Protein AF-A0A1I2YT45-F1 (afdb_monomer)

pLDDT: mean 82.97, std 10.36, range [43.16, 95.75]

Sequence (228 aa):
MLSRQLMNNFSNKCDIYFEHSLISKELLLKTYTDFIASSFSGFNRTVGVVLHTGSICFDIVSILAAALGSLLLDGSAADDIVSSLNEGAMVQYKNNRYLWGGLGRFGKDGEFIPAESVEKASHFLLIQRRSDKNLGENISKTMLPLASKNMIIPYYGNSIITDGRGLRRGKTNRTDFIAYLFDVPKSEISSIAGVSSVVVAERVTVDRIVKGLTISYGKGKSVNLLVL

Nearest PDB structures (foldseek):
  2ivw-assembly1_A  TM=2.367E-01  e=7.509E-01  Neisseria meningitidis Z2491

Structure (mmCIF, N/CA/C/O backbone):
data_AF-A0A1I2YT45-F1
#
_entry.id   AF-A0A1I2YT45-F1
#
loop_
_atom_site.group_PDB
_atom_site.id
_atom_site.type_symbol
_atom_site.label_atom_id
_atom_site.label_alt_id
_atom_site.label_comp_id
_atom_site.label_asym_id
_atom_site.label_entity_id
_atom_site.label_seq_id
_atom_site.pdbx_PDB_ins_code
_atom_site.Cartn_x
_atom_site.Cartn_y
_atom_site.Cartn_z
_atom_site.occupancy
_atom_site.B_iso_or_equiv
_atom_site.auth_seq_id
_atom_site.auth_comp_id
_atom_site.auth_asym_id
_atom_site.auth_atom_id
_atom_site.pdbx_PDB_model_num
ATOM 1 N N . MET A 1 1 ? 9.729 -3.363 20.612 1.00 43.16 1 MET A N 1
ATOM 2 C CA . MET A 1 1 ? 10.099 -1.951 20.875 1.00 43.16 1 MET A CA 1
ATOM 3 C C . MET A 1 1 ? 9.676 -1.064 19.705 1.00 43.16 1 MET A C 1
ATOM 5 O O . MET A 1 1 ? 8.890 -0.156 19.940 1.00 43.16 1 MET A O 1
ATOM 9 N N . LEU A 1 2 ? 10.062 -1.403 18.464 1.00 51.94 2 LEU A N 1
ATOM 10 C CA . LEU A 1 2 ? 9.614 -0.722 17.236 1.00 51.94 2 LEU A CA 1
ATOM 11 C C . LEU A 1 2 ? 8.079 -0.740 17.048 1.00 51.94 2 LEU A C 1
ATOM 13 O O . LEU A 1 2 ? 7.467 0.301 16.840 1.00 51.94 2 LEU A O 1
ATOM 17 N N . SER A 1 3 ? 7.439 -1.903 17.226 1.00 54.81 3 SER A N 1
ATOM 18 C CA . SER A 1 3 ? 5.981 -2.072 17.082 1.00 54.81 3 SER A CA 1
ATOM 19 C C . SER A 1 3 ? 5.166 -1.188 18.036 1.00 54.81 3 SER A C 1
ATOM 21 O O . SER A 1 3 ? 4.201 -0.548 17.624 1.00 54.81 3 SER A O 1
ATOM 23 N N . ARG A 1 4 ? 5.601 -1.068 19.297 1.00 57.03 4 ARG A N 1
ATOM 24 C CA . ARG A 1 4 ? 4.960 -0.201 20.302 1.00 57.03 4 ARG A CA 1
ATOM 25 C C . ARG A 1 4 ? 5.114 1.287 19.980 1.00 57.03 4 ARG A C 1
ATOM 27 O O . ARG A 1 4 ? 4.145 2.027 20.087 1.00 57.03 4 ARG A O 1
ATOM 34 N N . GLN A 1 5 ? 6.303 1.732 19.564 1.00 62.06 5 GLN A N 1
ATOM 35 C CA . GLN A 1 5 ? 6.514 3.125 19.146 1.00 62.06 5 GLN A CA 1
ATOM 36 C C . GLN A 1 5 ? 5.666 3.489 17.926 1.00 62.06 5 GLN A C 1
ATOM 38 O O . GLN A 1 5 ? 5.121 4.586 17.869 1.00 62.06 5 GLN A O 1
ATOM 43 N N . LEU A 1 6 ? 5.501 2.568 16.978 1.00 62.38 6 LEU A N 1
ATOM 44 C CA . LEU A 1 6 ? 4.767 2.842 15.748 1.00 62.38 6 LEU A CA 1
ATOM 45 C C . LEU A 1 6 ? 3.247 2.862 15.943 1.00 62.38 6 LEU A C 1
ATOM 47 O O . LEU A 1 6 ? 2.576 3.721 15.373 1.00 62.38 6 LEU A O 1
ATOM 51 N N . MET A 1 7 ? 2.697 2.011 16.811 1.00 64.94 7 MET A N 1
ATOM 52 C CA . MET A 1 7 ? 1.281 2.109 17.194 1.00 64.94 7 MET A CA 1
ATOM 53 C C . MET A 1 7 ? 0.990 3.334 18.066 1.00 64.94 7 MET A C 1
ATOM 55 O O . MET A 1 7 ? -0.053 3.968 17.907 1.00 64.94 7 MET A O 1
ATOM 59 N N . ASN A 1 8 ? 1.940 3.743 18.910 1.00 66.19 8 ASN A N 1
ATOM 60 C CA . ASN A 1 8 ? 1.845 5.015 19.625 1.00 66.19 8 ASN A CA 1
ATOM 61 C C . ASN A 1 8 ? 1.897 6.205 18.653 1.00 66.19 8 ASN A C 1
ATOM 63 O O . ASN A 1 8 ? 1.137 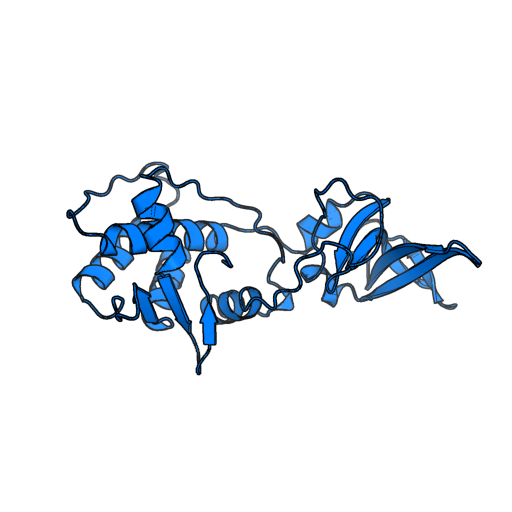7.160 18.806 1.00 66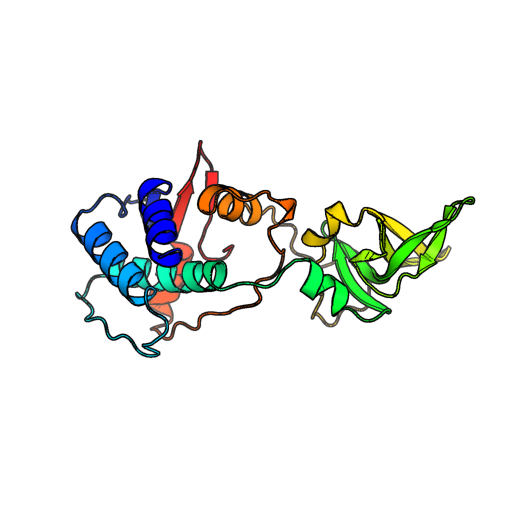.19 8 ASN A O 1
ATOM 67 N N . ASN A 1 9 ? 2.746 6.141 17.621 1.00 69.19 9 ASN A N 1
ATOM 68 C CA . ASN A 1 9 ? 2.780 7.141 16.555 1.00 69.19 9 ASN A CA 1
ATOM 69 C C . ASN A 1 9 ? 1.450 7.191 15.802 1.00 69.19 9 ASN A C 1
ATOM 71 O O . ASN A 1 9 ? 0.966 8.284 15.539 1.00 69.19 9 ASN A O 1
ATOM 75 N N . PHE A 1 10 ? 0.828 6.046 15.509 1.00 76.12 10 PHE A N 1
ATOM 76 C CA . PHE A 1 10 ? -0.507 5.999 14.911 1.00 76.12 10 PHE A CA 1
ATOM 77 C C . PHE A 1 10 ? -1.544 6.718 15.781 1.00 76.12 10 PHE A C 1
ATOM 79 O O . PHE A 1 10 ? -2.202 7.639 15.305 1.00 76.12 10 PHE A O 1
ATOM 86 N N . SER A 1 11 ? -1.617 6.360 17.064 1.00 72.94 11 SER A N 1
ATOM 87 C CA . SER A 1 11 ? -2.554 6.949 18.030 1.00 72.94 11 SER A CA 1
ATOM 88 C C . SER A 1 11 ? -2.366 8.466 18.201 1.00 72.94 11 SER A C 1
ATOM 90 O O . SER A 1 11 ? -3.334 9.212 18.346 1.00 72.94 11 SER A O 1
ATOM 92 N N . ASN A 1 12 ? -1.122 8.952 18.131 1.00 77.81 12 ASN A N 1
ATOM 93 C CA . ASN A 1 12 ? -0.812 10.372 18.310 1.00 77.81 12 ASN A CA 1
ATOM 94 C C . ASN A 1 12 ? -0.918 11.203 17.020 1.00 77.81 12 ASN A C 1
ATOM 96 O O . ASN A 1 12 ? -1.258 12.382 17.087 1.00 77.81 12 ASN A O 1
ATOM 100 N N . LYS A 1 13 ? -0.588 10.623 15.859 1.00 87.06 13 LYS A N 1
ATOM 101 C CA . LYS A 1 13 ? -0.536 11.333 14.569 1.00 87.06 13 LYS A CA 1
ATOM 102 C C . LYS A 1 13 ? -1.851 11.273 13.787 1.00 87.06 13 LYS A C 1
ATOM 104 O O . LYS A 1 13 ? -2.011 12.036 12.834 1.00 87.06 13 LYS A O 1
ATOM 109 N N . CYS A 1 14 ? -2.750 10.352 14.133 1.00 89.31 14 CYS A N 1
ATOM 110 C CA . CYS A 1 14 ? -3.958 10.089 13.361 1.00 89.31 14 CYS A CA 1
ATOM 111 C C . CYS A 1 14 ? -5.222 10.248 14.204 1.00 89.31 14 CYS A C 1
ATOM 113 O O . CYS A 1 14 ? -5.271 9.877 15.378 1.00 89.31 14 CYS A O 1
ATOM 115 N N . ASP A 1 15 ? -6.275 10.730 13.555 1.00 91.69 15 ASP A N 1
ATOM 116 C CA . ASP A 1 15 ? -7.621 10.754 14.110 1.00 91.69 15 ASP A CA 1
ATOM 117 C C . ASP A 1 15 ? -8.470 9.687 13.420 1.00 91.69 15 ASP A C 1
ATOM 119 O O . ASP A 1 15 ? -8.541 9.629 12.190 1.00 91.69 15 ASP A O 1
ATOM 123 N N . ILE A 1 16 ? -9.093 8.817 14.214 1.00 91.38 16 ILE A N 1
ATOM 124 C CA . ILE A 1 16 ? -9.913 7.713 13.714 1.00 91.38 16 ILE A CA 1
ATOM 125 C C . ILE A 1 16 ? -11.368 8.134 13.815 1.00 91.38 16 ILE A C 1
ATOM 127 O O . ILE A 1 16 ? -11.863 8.412 14.909 1.00 91.38 16 ILE A O 1
ATOM 131 N N . TYR A 1 17 ? -12.043 8.140 12.675 1.00 93.69 17 TYR A N 1
ATOM 132 C CA . TYR A 1 17 ? -13.462 8.412 12.561 1.00 93.69 17 TYR A CA 1
ATOM 133 C C . TYR A 1 17 ? -14.200 7.143 12.167 1.00 93.69 17 TYR A C 1
ATOM 135 O O . TYR A 1 17 ? -13.794 6.449 11.234 1.00 93.69 17 TYR A O 1
ATOM 143 N N . PHE A 1 18 ? -15.313 6.876 12.836 1.00 94.69 18 PHE A N 1
ATOM 144 C CA . PHE A 1 18 ? -16.254 5.840 12.446 1.00 94.69 18 PHE A CA 1
ATOM 145 C C . PHE A 1 18 ? -17.630 6.466 12.252 1.00 94.69 18 PHE A C 1
ATOM 147 O O . PHE A 1 18 ? -18.125 7.139 13.152 1.00 94.69 18 PHE A O 1
ATOM 154 N N . GLU A 1 19 ? -18.210 6.306 11.059 1.00 94.38 19 GLU A N 1
ATOM 155 C CA . GLU A 1 19 ? -19.507 6.906 10.700 1.00 94.38 19 GLU A CA 1
ATOM 156 C C . GLU A 1 19 ? -19.538 8.413 11.023 1.00 94.38 19 GLU A C 1
ATOM 158 O O . GLU A 1 19 ? -20.460 8.934 11.642 1.00 94.38 19 GLU A O 1
ATOM 163 N N . HIS A 1 20 ? -18.465 9.109 10.626 1.00 92.19 20 HIS A N 1
ATOM 164 C CA . HIS A 1 20 ? -18.228 10.543 10.850 1.00 92.19 20 HIS A CA 1
ATOM 165 C C . HIS A 1 20 ? -18.002 10.977 12.309 1.00 92.19 20 HIS A C 1
ATOM 167 O O . HIS A 1 20 ? -17.751 12.156 12.554 1.00 92.19 20 HIS A O 1
ATOM 173 N N . SER A 1 21 ? -18.001 10.049 13.265 1.00 93.38 21 SER A N 1
ATOM 174 C CA . SER A 1 21 ? -17.746 10.337 14.680 1.00 93.38 21 SER A CA 1
ATOM 175 C C . SER A 1 21 ? -16.289 10.064 15.046 1.00 93.38 21 SER A C 1
ATOM 177 O O . SER A 1 21 ? -15.765 8.995 14.738 1.00 93.38 21 SER A O 1
ATOM 179 N N . LEU A 1 22 ? -15.626 11.022 15.701 1.00 92.44 22 LEU A N 1
ATOM 180 C CA . LEU A 1 22 ? -14.252 10.863 16.190 1.00 92.44 22 LEU A CA 1
ATOM 181 C C . LEU A 1 22 ? -14.233 9.885 17.370 1.00 92.44 22 LEU A C 1
ATOM 183 O O . LEU A 1 22 ? -14.845 10.164 18.395 1.00 92.44 22 LEU A O 1
ATOM 187 N N . ILE A 1 23 ? -13.502 8.775 17.239 1.00 91.25 23 ILE A N 1
ATOM 188 C CA . ILE A 1 23 ? -13.401 7.750 18.291 1.00 91.25 23 ILE A CA 1
ATOM 189 C C . ILE A 1 23 ? -12.007 7.679 18.931 1.00 91.25 23 ILE A C 1
ATOM 191 O O . ILE A 1 23 ? -11.880 7.293 20.086 1.00 91.25 23 ILE A O 1
ATOM 195 N N . SER A 1 24 ? -10.934 8.087 18.243 1.00 86.06 24 SER A N 1
ATOM 196 C CA . SER A 1 24 ? -9.555 7.869 18.731 1.00 86.06 24 SER A CA 1
ATOM 197 C C . SER A 1 24 ? -9.149 8.666 19.977 1.00 86.06 24 SER A C 1
ATOM 199 O O . SER A 1 24 ? -8.091 8.394 20.542 1.00 86.06 24 SER A O 1
ATOM 201 N N . LYS A 1 25 ? -9.939 9.656 20.413 1.00 85.75 25 LYS A N 1
ATOM 202 C CA . LYS A 1 25 ? -9.625 10.482 21.596 1.00 85.75 25 LYS A CA 1
ATOM 203 C C . LYS A 1 25 ? -10.150 9.906 22.909 1.00 85.75 25 LYS A C 1
ATOM 205 O O . LYS A 1 25 ? -9.776 10.401 23.969 1.00 85.75 25 LYS A O 1
ATOM 210 N N . GLU A 1 26 ? -10.957 8.851 22.851 1.00 86.06 26 GLU A N 1
ATOM 211 C CA . GLU A 1 26 ? -11.476 8.183 24.040 1.00 86.06 26 GLU A CA 1
ATOM 212 C C . GLU A 1 26 ? -10.357 7.460 24.800 1.00 86.06 26 GLU A C 1
ATOM 214 O O . GLU A 1 26 ? -9.632 6.633 24.234 1.00 86.06 26 GLU A O 1
ATOM 219 N N . LEU A 1 27 ? -10.237 7.729 26.107 1.00 85.50 27 LEU A N 1
ATOM 220 C CA . LEU A 1 27 ? -9.193 7.140 26.958 1.00 85.50 27 LEU A CA 1
ATOM 221 C C . LEU A 1 27 ? -9.219 5.609 26.899 1.00 85.50 27 LEU A C 1
ATOM 223 O O . LEU A 1 27 ? -8.171 4.978 26.792 1.00 85.50 27 LEU A O 1
ATOM 227 N N . LEU A 1 28 ? -10.415 5.021 26.903 1.00 87.25 28 LEU A N 1
ATOM 228 C CA . LEU A 1 28 ? -10.598 3.575 26.854 1.00 87.25 28 LEU A CA 1
ATOM 229 C C . LEU A 1 28 ? -10.026 2.957 25.569 1.00 87.25 28 LEU A C 1
ATOM 231 O O . LEU A 1 28 ? -9.347 1.932 25.627 1.00 87.25 28 LEU A O 1
ATOM 235 N N . LEU A 1 29 ? -10.250 3.595 24.416 1.00 85.38 29 LEU A N 1
ATOM 236 C CA . LEU A 1 29 ? -9.720 3.119 23.136 1.00 85.38 29 LEU A CA 1
ATOM 237 C C . LEU A 1 29 ? -8.214 3.335 23.032 1.00 85.38 29 LEU A C 1
ATOM 239 O O . LEU A 1 29 ? -7.519 2.494 22.462 1.00 85.38 29 LEU A O 1
ATOM 243 N N . LYS A 1 30 ? -7.689 4.403 23.637 1.00 82.88 30 LYS A N 1
ATOM 244 C CA . LYS A 1 30 ? -6.245 4.607 23.758 1.00 82.88 30 LYS A CA 1
ATOM 245 C C . LYS A 1 30 ? -5.596 3.499 24.590 1.00 82.88 30 LYS A C 1
ATOM 247 O O . LYS A 1 30 ? -4.664 2.859 24.116 1.00 82.88 30 LYS A O 1
ATOM 252 N N . THR A 1 31 ? -6.143 3.201 25.771 1.00 85.12 31 THR A N 1
ATOM 253 C CA . THR A 1 31 ? -5.668 2.105 26.631 1.00 85.12 31 THR A CA 1
ATOM 254 C C . THR A 1 31 ? -5.741 0.755 25.920 1.00 85.12 31 THR A C 1
ATOM 256 O O . THR A 1 31 ? -4.804 -0.038 25.999 1.00 85.12 31 THR A O 1
ATOM 259 N N . TYR A 1 32 ? -6.824 0.500 25.184 1.00 86.06 32 TYR A N 1
ATOM 260 C CA . TYR A 1 32 ? -6.966 -0.723 24.402 1.00 86.06 32 TYR A CA 1
ATOM 261 C C . TYR A 1 32 ? -5.938 -0.817 23.266 1.00 86.06 32 TYR A C 1
ATOM 263 O O . TYR A 1 32 ? -5.298 -1.851 23.093 1.00 86.06 32 TYR A O 1
ATOM 271 N N . THR A 1 33 ? -5.718 0.275 22.532 1.00 82.38 33 THR A N 1
ATOM 272 C CA . THR A 1 33 ? -4.702 0.344 21.470 1.00 82.38 33 THR A CA 1
ATOM 273 C C . THR A 1 33 ? -3.308 0.057 22.028 1.00 82.38 33 THR A C 1
ATOM 275 O O . THR A 1 33 ? -2.577 -0.753 21.459 1.00 82.38 33 THR A O 1
ATOM 278 N N . ASP A 1 34 ? -2.962 0.648 23.174 1.00 80.25 34 ASP A N 1
ATOM 279 C CA . ASP A 1 34 ? -1.683 0.419 23.853 1.00 80.25 34 ASP A CA 1
ATOM 280 C C . ASP A 1 34 ? -1.521 -1.050 24.285 1.00 80.25 34 ASP A C 1
ATOM 282 O O . ASP A 1 34 ? -0.434 -1.628 24.159 1.00 80.25 34 ASP A O 1
ATOM 286 N N . PHE A 1 35 ? -2.603 -1.679 24.754 1.00 82.62 35 PHE A N 1
ATOM 287 C CA . PHE A 1 35 ? -2.627 -3.099 25.103 1.00 82.62 35 PHE A CA 1
ATOM 288 C C . PHE A 1 35 ? -2.377 -3.993 23.878 1.00 82.62 35 PHE A C 1
ATOM 290 O O . PHE A 1 35 ? -1.483 -4.847 23.912 1.00 82.62 35 PHE A O 1
ATOM 297 N N . ILE A 1 36 ? -3.081 -3.763 22.765 1.00 82.00 36 ILE A N 1
ATOM 298 C CA . ILE A 1 36 ? -2.848 -4.507 21.518 1.00 82.00 36 ILE A CA 1
ATOM 299 C C . ILE A 1 36 ? -1.410 -4.275 21.022 1.00 82.00 36 ILE A C 1
ATOM 301 O O . ILE A 1 36 ? -0.726 -5.226 20.648 1.00 82.00 36 ILE A O 1
ATOM 305 N N . ALA A 1 37 ? -0.891 -3.044 21.106 1.00 77.94 37 ALA A N 1
ATOM 306 C CA . ALA A 1 37 ? 0.476 -2.711 20.684 1.00 77.94 37 ALA A CA 1
ATOM 307 C C . ALA A 1 37 ? 1.531 -3.475 21.490 1.00 77.94 37 ALA A C 1
ATOM 309 O O . ALA A 1 37 ? 2.561 -3.909 20.961 1.00 77.94 37 ALA A O 1
ATOM 310 N N . SER A 1 38 ? 1.273 -3.648 22.788 1.00 76.62 38 SER A N 1
ATOM 311 C CA . SER A 1 38 ? 2.132 -4.436 23.665 1.00 76.62 38 SER A CA 1
ATOM 312 C C . SER A 1 38 ? 2.134 -5.921 23.293 1.00 76.62 38 SER A C 1
ATOM 314 O O . SER A 1 38 ? 3.167 -6.569 23.432 1.00 76.62 38 SER A O 1
ATOM 316 N N . SER A 1 39 ? 1.038 -6.431 22.723 1.00 74.94 39 SER A N 1
ATOM 317 C CA . SER A 1 39 ? 0.939 -7.821 22.259 1.00 74.94 39 SER A CA 1
ATOM 318 C C . SER A 1 39 ? 1.793 -8.087 21.014 1.00 74.94 39 SER A C 1
ATOM 320 O O . SER A 1 39 ? 2.311 -9.186 20.853 1.00 74.94 39 SER A O 1
ATOM 322 N N . PHE A 1 40 ? 2.037 -7.065 20.183 1.00 69.31 40 PHE A N 1
ATOM 323 C CA . PHE A 1 40 ? 3.015 -7.116 19.084 1.00 69.31 40 PHE A CA 1
ATOM 324 C C . PHE A 1 40 ? 4.473 -6.940 19.546 1.00 69.31 40 PHE A C 1
ATOM 326 O O . PHE A 1 40 ? 5.396 -6.924 18.728 1.00 69.31 40 PHE A O 1
ATOM 333 N N . SER A 1 41 ? 4.721 -6.715 20.839 1.00 63.22 41 SER A N 1
ATOM 334 C CA . SER A 1 41 ? 6.062 -6.493 21.382 1.00 63.22 41 SER A CA 1
ATOM 335 C C . SER A 1 41 ? 6.555 -7.731 22.125 1.00 63.22 41 SER A C 1
ATOM 337 O O . SER A 1 41 ? 6.130 -8.006 23.239 1.00 63.22 41 SER A O 1
ATOM 339 N N . GLY A 1 42 ? 7.519 -8.431 21.527 1.00 58.56 42 GLY A N 1
ATOM 340 C CA . GLY A 1 42 ? 8.123 -9.635 22.099 1.00 58.56 42 GLY A CA 1
ATOM 341 C C . GLY A 1 42 ? 7.755 -10.858 21.272 1.00 58.56 42 GLY A C 1
ATOM 342 O O . GLY A 1 42 ? 6.761 -11.521 21.542 1.00 58.56 42 GLY A O 1
ATOM 343 N N . PHE A 1 43 ? 8.589 -11.165 20.279 1.00 53.53 43 PHE A N 1
ATOM 344 C CA . PHE A 1 43 ? 8.419 -12.248 19.299 1.00 53.53 43 PHE A CA 1
ATOM 345 C C . PHE A 1 43 ? 8.399 -13.678 19.888 1.00 53.53 43 PHE A C 1
ATOM 347 O O . PHE A 1 43 ? 8.442 -14.647 19.142 1.00 53.53 43 PHE A O 1
ATOM 354 N N . ASN A 1 44 ? 8.303 -13.836 21.212 1.00 54.31 44 ASN A N 1
ATOM 355 C CA . ASN A 1 44 ? 8.237 -15.144 21.868 1.00 54.31 44 ASN A CA 1
ATOM 356 C C . ASN A 1 44 ? 6.806 -15.686 22.004 1.00 54.31 44 ASN A C 1
ATOM 358 O O . ASN A 1 44 ? 6.637 -16.831 22.417 1.00 54.31 44 ASN A O 1
ATOM 362 N N . ARG A 1 45 ? 5.769 -14.891 21.704 1.00 58.72 45 ARG A N 1
ATOM 363 C CA . ARG A 1 45 ? 4.370 -15.343 21.758 1.00 58.72 45 ARG A CA 1
ATOM 364 C C . ARG A 1 45 ? 3.736 -15.281 20.375 1.00 58.72 45 ARG A C 1
ATOM 366 O O . ARG A 1 45 ? 3.629 -14.214 19.786 1.00 58.72 45 ARG A O 1
ATOM 373 N N . THR A 1 46 ? 3.297 -16.436 19.888 1.00 67.75 46 THR A N 1
ATOM 374 C CA . THR A 1 46 ? 2.612 -16.604 18.596 1.00 67.75 46 THR A CA 1
ATOM 375 C C . THR A 1 46 ? 1.094 -16.461 18.700 1.00 67.75 46 THR A C 1
ATOM 377 O O . THR A 1 46 ? 0.414 -16.401 17.680 1.00 67.75 46 THR A O 1
ATOM 380 N N . VAL A 1 47 ? 0.554 -16.401 19.923 1.00 74.19 47 VAL A N 1
ATOM 381 C CA . VAL A 1 47 ? -0.885 -16.337 20.197 1.00 74.19 47 VAL A CA 1
ATOM 382 C C . VAL A 1 47 ? -1.161 -15.281 21.264 1.00 74.19 47 VAL A C 1
ATOM 384 O O . VAL A 1 47 ? -0.501 -15.245 22.305 1.00 74.19 47 VAL A O 1
ATOM 387 N N . GLY A 1 48 ? -2.162 -14.440 21.006 1.00 75.50 48 GLY A N 1
ATOM 388 C CA . GLY A 1 48 ? -2.721 -13.483 21.954 1.00 75.50 48 GLY A CA 1
ATOM 389 C C . GLY A 1 48 ? -4.236 -13.640 22.020 1.00 75.50 48 GLY A C 1
ATOM 390 O O . GLY A 1 48 ? -4.873 -13.943 21.015 1.00 75.50 48 GLY A O 1
ATOM 391 N N . VAL A 1 49 ? -4.807 -13.450 23.207 1.00 79.44 49 VAL A N 1
ATOM 392 C CA . VAL A 1 49 ? -6.257 -13.489 23.424 1.00 79.44 49 VAL A CA 1
ATOM 393 C C . VAL A 1 49 ? -6.681 -12.163 24.025 1.00 79.44 49 VAL A C 1
ATOM 395 O O . VAL A 1 49 ? -6.043 -11.660 24.950 1.00 79.44 49 VAL A O 1
ATOM 398 N N . VAL A 1 50 ? -7.766 -11.608 23.493 1.00 77.69 50 VAL A N 1
ATOM 399 C CA . VAL A 1 50 ? -8.338 -10.345 23.945 1.00 77.69 50 VAL A CA 1
ATOM 400 C C . VAL A 1 50 ? -9.831 -10.537 24.129 1.00 77.69 50 VAL A C 1
ATOM 402 O O . VAL A 1 50 ? -10.501 -11.065 23.244 1.00 77.69 50 VAL A O 1
ATOM 405 N N . LEU A 1 51 ? -10.350 -10.136 25.286 1.00 78.75 51 LEU A N 1
ATOM 406 C CA . LEU A 1 51 ? -11.776 -10.230 25.572 1.00 78.75 51 LEU A CA 1
ATOM 407 C C . LEU A 1 51 ? -12.508 -9.056 24.920 1.00 78.75 51 LEU A C 1
ATOM 409 O O . LEU A 1 51 ? -12.131 -7.897 25.099 1.00 78.75 51 LEU A O 1
ATOM 413 N N . HIS A 1 52 ? -13.548 -9.375 24.152 1.00 71.25 52 HIS A N 1
ATOM 414 C CA . HIS A 1 52 ? -14.406 -8.390 23.502 1.00 71.25 52 HIS A CA 1
ATOM 415 C C . HIS A 1 52 ? -15.321 -7.720 24.532 1.00 71.25 52 HIS A C 1
ATOM 417 O O . HIS A 1 52 ? -15.845 -8.375 25.430 1.00 71.25 52 HIS A O 1
ATOM 423 N N . THR A 1 53 ? -15.502 -6.406 24.417 1.00 76.38 53 THR A N 1
ATOM 424 C CA . THR A 1 53 ? -16.267 -5.588 25.376 1.00 76.38 53 THR A CA 1
ATOM 425 C C . THR A 1 53 ? -17.731 -5.385 24.969 1.00 76.38 53 THR A C 1
ATOM 427 O O . THR A 1 53 ? -18.455 -4.645 25.628 1.00 76.38 53 THR A O 1
ATOM 430 N N . GLY A 1 54 ? -18.173 -5.997 23.867 1.00 81.94 54 GLY A N 1
ATOM 431 C CA . GLY A 1 54 ? -19.493 -5.794 23.266 1.00 81.94 54 GLY A CA 1
ATOM 432 C C . GLY A 1 54 ? -19.596 -4.555 22.366 1.00 81.94 54 GLY A C 1
ATOM 433 O O . GLY A 1 54 ? -20.649 -4.324 21.779 1.00 81.94 54 GLY A O 1
ATOM 434 N N . SER A 1 55 ? -18.530 -3.758 22.230 1.00 89.19 55 SER A N 1
ATOM 435 C CA . SER A 1 55 ? -18.536 -2.509 21.456 1.00 89.19 55 SER A CA 1
ATOM 436 C C . SER A 1 55 ? -17.745 -2.612 20.150 1.00 89.19 55 SER A C 1
ATOM 438 O O . SER A 1 55 ? -16.579 -3.010 20.139 1.00 89.19 55 SER A O 1
ATOM 440 N N . ILE A 1 56 ? -18.356 -2.131 19.060 1.00 90.62 56 ILE A N 1
ATOM 441 C CA . ILE A 1 56 ? -17.769 -2.096 17.710 1.00 90.62 56 ILE A CA 1
ATOM 442 C C . ILE A 1 56 ? -16.464 -1.290 17.640 1.00 90.62 56 ILE A C 1
ATOM 444 O O . ILE A 1 56 ? -15.614 -1.547 16.791 1.00 90.62 56 ILE A O 1
ATOM 448 N N . CYS A 1 57 ? -16.257 -0.330 18.546 1.00 90.06 57 CYS A N 1
ATOM 449 C CA . CYS A 1 57 ? -15.033 0.468 18.570 1.00 90.06 57 CYS A CA 1
ATOM 450 C C . CYS A 1 57 ? -13.784 -0.386 18.838 1.00 90.06 57 CYS A C 1
ATOM 452 O O . CYS A 1 57 ? -12.708 -0.083 18.325 1.00 90.06 57 CYS A O 1
ATOM 454 N N . PHE A 1 58 ? -13.920 -1.473 19.599 1.00 89.38 58 PHE A N 1
ATOM 455 C CA . PHE A 1 58 ? -12.816 -2.389 19.886 1.00 89.38 58 PHE A CA 1
ATOM 456 C C . PHE A 1 58 ? -12.523 -3.306 18.698 1.00 89.38 58 PHE A C 1
ATOM 458 O O . PHE A 1 58 ? -11.356 -3.586 18.417 1.00 89.38 58 PHE A O 1
ATOM 465 N N . ASP A 1 59 ? -13.555 -3.693 17.946 1.00 90.50 59 ASP A N 1
ATOM 466 C CA . ASP A 1 59 ? -13.394 -4.405 16.675 1.00 90.50 59 ASP A CA 1
ATOM 467 C C . ASP A 1 59 ? -12.654 -3.538 15.659 1.00 90.50 59 ASP A C 1
ATOM 469 O O . ASP A 1 59 ? -11.709 -3.994 15.019 1.00 90.50 59 ASP A O 1
ATOM 473 N N . ILE A 1 60 ? -13.023 -2.257 15.569 1.00 91.31 60 ILE A N 1
ATOM 474 C CA . ILE A 1 60 ? -12.355 -1.279 14.704 1.00 91.31 60 ILE A CA 1
ATOM 475 C C . ILE A 1 60 ? -10.866 -1.184 15.044 1.00 91.31 60 ILE A C 1
ATOM 477 O O . ILE A 1 60 ? -10.029 -1.298 14.148 1.00 91.31 60 ILE A O 1
ATOM 481 N N . VAL A 1 61 ? -10.520 -1.008 16.324 1.00 88.31 61 VAL A N 1
ATOM 482 C CA . VAL A 1 61 ? -9.114 -0.931 16.753 1.00 88.31 61 VAL A CA 1
ATOM 483 C C . VAL A 1 61 ? -8.375 -2.240 16.469 1.00 88.31 61 VAL A C 1
ATOM 485 O O . VAL A 1 61 ? -7.238 -2.198 16.010 1.00 88.31 61 VAL A O 1
ATOM 488 N N . SER A 1 62 ? -9.014 -3.393 16.673 1.00 88.38 62 SER A N 1
ATOM 489 C CA . SER A 1 62 ? -8.411 -4.705 16.401 1.00 88.38 62 SER A CA 1
ATOM 490 C C . SER A 1 62 ? -8.120 -4.913 14.915 1.00 88.38 62 SER A C 1
ATOM 492 O O . SER A 1 62 ? -7.018 -5.320 14.548 1.00 88.38 62 SER A O 1
ATOM 494 N N . ILE A 1 63 ? -9.078 -4.581 14.047 1.00 89.62 63 ILE A N 1
ATOM 495 C CA . ILE A 1 63 ? -8.926 -4.673 12.590 1.00 89.62 63 ILE A CA 1
ATOM 496 C C . ILE A 1 63 ? -7.851 -3.697 12.102 1.00 89.62 63 ILE A C 1
ATOM 498 O O . ILE A 1 63 ? -7.003 -4.074 11.293 1.00 89.62 63 ILE A O 1
ATOM 502 N N . LEU A 1 64 ? -7.838 -2.464 12.620 1.00 88.31 64 LEU A N 1
ATOM 503 C CA . LEU A 1 64 ? -6.785 -1.492 12.322 1.00 88.31 64 LEU A CA 1
ATOM 504 C C . LEU A 1 64 ? -5.415 -1.994 12.757 1.00 88.31 64 LEU A C 1
ATOM 506 O O . LEU A 1 64 ? -4.467 -1.915 11.983 1.00 88.31 64 LEU A O 1
ATOM 510 N N . ALA A 1 65 ? -5.303 -2.534 13.967 1.00 84.00 65 ALA A N 1
ATOM 511 C CA . ALA A 1 65 ? -4.053 -3.074 14.474 1.00 84.00 65 ALA A CA 1
ATOM 512 C C . ALA A 1 65 ? -3.566 -4.260 13.628 1.00 84.00 65 ALA A C 1
ATOM 514 O O . ALA A 1 65 ? -2.375 -4.354 13.354 1.00 84.00 65 ALA A O 1
ATOM 515 N N . ALA A 1 66 ? -4.469 -5.120 13.148 1.00 85.31 66 ALA A N 1
ATOM 516 C CA . ALA A 1 66 ? -4.127 -6.202 12.229 1.00 85.31 66 ALA A CA 1
ATOM 517 C C . ALA A 1 66 ? -3.653 -5.676 10.862 1.00 85.31 66 ALA A C 1
ATOM 519 O O . ALA A 1 66 ? -2.648 -6.161 10.338 1.00 85.31 66 ALA A O 1
ATOM 520 N N . ALA A 1 67 ? -4.335 -4.681 10.288 1.00 85.62 67 ALA A N 1
ATOM 521 C CA . ALA A 1 67 ? -3.956 -4.079 9.008 1.00 85.62 67 ALA A CA 1
ATOM 522 C C . ALA A 1 67 ? -2.610 -3.340 9.099 1.00 85.62 67 ALA A C 1
ATOM 524 O O . ALA A 1 67 ? -1.703 -3.583 8.305 1.00 85.62 67 ALA A O 1
ATOM 525 N N . LEU A 1 68 ? -2.441 -2.491 10.116 1.00 81.19 68 LEU A N 1
ATOM 526 C CA . LEU A 1 68 ? -1.186 -1.787 10.381 1.00 81.19 68 LEU A CA 1
ATOM 527 C C . LEU A 1 68 ? -0.067 -2.757 10.759 1.00 81.19 68 LEU A C 1
ATOM 529 O O . LEU A 1 68 ? 1.064 -2.556 10.339 1.00 81.19 68 LEU A O 1
ATOM 533 N N . GLY A 1 69 ? -0.374 -3.818 11.506 1.00 78.12 69 GLY A N 1
ATOM 534 C CA . GLY A 1 69 ? 0.566 -4.881 11.851 1.00 78.12 69 GLY A CA 1
ATOM 535 C C . GLY A 1 69 ? 1.161 -5.544 10.612 1.00 78.12 69 GLY A C 1
ATOM 536 O O . GLY A 1 69 ? 2.372 -5.720 10.552 1.00 78.12 69 GLY A O 1
ATOM 537 N N . SER A 1 70 ? 0.344 -5.819 9.589 1.00 79.56 70 SER A N 1
ATOM 538 C CA . SER A 1 70 ? 0.852 -6.293 8.294 1.00 79.56 70 SER A CA 1
ATOM 539 C C . SER A 1 70 ? 1.805 -5.287 7.654 1.00 79.56 70 SER A C 1
ATOM 541 O O . SER A 1 70 ? 2.890 -5.675 7.252 1.00 79.56 70 SER A O 1
ATOM 543 N N . LEU A 1 71 ? 1.458 -3.995 7.625 1.00 76.75 71 LEU A N 1
ATOM 544 C CA . LEU A 1 71 ? 2.333 -2.948 7.074 1.00 76.75 71 LEU A CA 1
ATOM 545 C C . LEU A 1 71 ? 3.639 -2.770 7.867 1.00 76.75 71 LEU A C 1
ATOM 547 O O . LEU A 1 71 ? 4.650 -2.368 7.307 1.00 76.75 71 LEU A O 1
ATOM 551 N N . LEU A 1 72 ? 3.600 -3.032 9.173 1.00 69.44 72 LEU A N 1
ATOM 552 C CA . LEU A 1 72 ? 4.725 -2.905 10.100 1.00 69.44 72 LEU A CA 1
ATOM 553 C C . LEU A 1 72 ? 5.704 -4.071 10.035 1.00 69.44 72 LEU A C 1
ATOM 555 O O . LEU A 1 72 ? 6.900 -3.889 10.246 1.00 69.44 72 LEU A O 1
ATOM 559 N N . LEU A 1 73 ? 5.169 -5.271 9.840 1.00 66.00 73 LEU A N 1
ATOM 560 C CA . LEU A 1 73 ? 5.938 -6.505 9.722 1.00 66.00 73 LEU A CA 1
ATOM 561 C C . LEU A 1 73 ? 6.393 -6.752 8.285 1.00 66.00 73 LEU A C 1
ATOM 563 O O . LEU A 1 73 ? 7.169 -7.674 8.041 1.00 66.00 73 LEU A O 1
ATOM 567 N N . ASP A 1 74 ? 5.910 -5.941 7.347 1.00 67.56 74 ASP A N 1
ATOM 568 C CA . ASP A 1 74 ? 6.313 -6.004 5.961 1.00 67.56 74 ASP A CA 1
ATOM 569 C C . ASP A 1 74 ? 7.745 -5.492 5.791 1.00 67.56 74 ASP A C 1
ATOM 571 O O . ASP A 1 74 ? 8.011 -4.296 5.708 1.00 67.56 74 ASP A O 1
ATOM 575 N N . GLY A 1 75 ? 8.677 -6.441 5.773 1.00 56.78 75 GLY A N 1
ATOM 576 C CA . GLY A 1 75 ? 10.073 -6.208 5.432 1.00 56.78 75 GLY A CA 1
ATOM 577 C C . GLY A 1 75 ? 10.348 -6.261 3.932 1.00 56.78 75 GLY A C 1
ATOM 578 O O . GLY A 1 75 ? 11.518 -6.212 3.568 1.00 56.78 75 GLY A O 1
ATOM 579 N N . SER A 1 76 ? 9.324 -6.405 3.072 1.00 61.03 76 SER A N 1
ATOM 580 C CA . SER A 1 76 ? 9.550 -6.504 1.628 1.00 61.03 76 SER A CA 1
ATOM 581 C C . SER A 1 76 ? 10.081 -5.179 1.085 1.00 61.03 76 SER A C 1
ATOM 583 O O . SER A 1 76 ? 9.371 -4.177 0.944 1.00 61.03 76 SER A O 1
ATOM 585 N N . ALA A 1 77 ? 11.379 -5.161 0.796 1.00 68.69 77 ALA A N 1
ATOM 586 C CA . ALA A 1 77 ? 11.998 -4.022 0.159 1.00 68.69 77 ALA A CA 1
ATOM 587 C C . ALA A 1 77 ? 11.544 -3.983 -1.302 1.00 68.69 77 ALA A C 1
ATOM 589 O O . ALA A 1 77 ? 11.350 -5.014 -1.951 1.00 68.69 77 ALA A O 1
ATOM 590 N N . ALA A 1 78 ? 11.442 -2.783 -1.875 1.00 76.12 78 ALA A N 1
ATOM 591 C CA . ALA A 1 78 ? 11.190 -2.644 -3.310 1.00 76.12 78 ALA A CA 1
ATOM 592 C C . ALA A 1 78 ? 12.224 -3.415 -4.164 1.00 76.12 78 ALA A C 1
ATOM 594 O O . ALA A 1 78 ? 11.921 -3.785 -5.295 1.00 76.12 78 ALA A O 1
ATOM 595 N N . ASP A 1 79 ? 13.410 -3.676 -3.602 1.00 80.06 79 ASP A N 1
ATOM 596 C CA . ASP A 1 79 ? 14.478 -4.497 -4.178 1.00 80.06 79 ASP A CA 1
ATOM 597 C C . ASP A 1 79 ? 14.142 -5.982 -4.271 1.00 80.06 79 ASP A C 1
ATOM 599 O O . ASP A 1 79 ? 14.401 -6.597 -5.308 1.00 80.06 79 ASP A O 1
ATOM 603 N N . ASP A 1 80 ? 13.496 -6.546 -3.254 1.00 81.75 80 ASP A N 1
ATOM 604 C CA . ASP A 1 80 ? 13.060 -7.945 -3.262 1.00 81.75 80 ASP A CA 1
ATOM 605 C C . ASP A 1 80 ? 12.007 -8.166 -4.354 1.00 81.75 80 ASP A C 1
ATOM 607 O O . ASP A 1 80 ? 12.033 -9.154 -5.088 1.00 81.75 80 ASP A O 1
ATOM 611 N N . ILE A 1 81 ? 11.117 -7.185 -4.538 1.00 83.62 81 ILE A N 1
ATOM 612 C CA . ILE A 1 81 ? 10.103 -7.237 -5.593 1.00 83.62 81 ILE A CA 1
ATOM 613 C C . ILE A 1 81 ? 10.764 -7.243 -6.965 1.00 83.62 81 ILE A C 1
ATOM 615 O O . ILE A 1 81 ? 10.505 -8.152 -7.749 1.00 83.62 81 ILE A O 1
ATOM 619 N N . VAL A 1 82 ? 11.610 -6.256 -7.280 1.00 87.44 82 VAL A N 1
ATOM 620 C CA . VAL A 1 82 ? 12.188 -6.173 -8.631 1.00 87.44 82 VAL A CA 1
ATOM 621 C C . VAL A 1 82 ? 13.179 -7.293 -8.931 1.00 87.44 82 VAL A C 1
ATOM 623 O O . VAL A 1 82 ? 13.269 -7.706 -10.084 1.00 87.44 82 VAL A O 1
ATOM 626 N N . SER A 1 83 ? 13.883 -7.814 -7.923 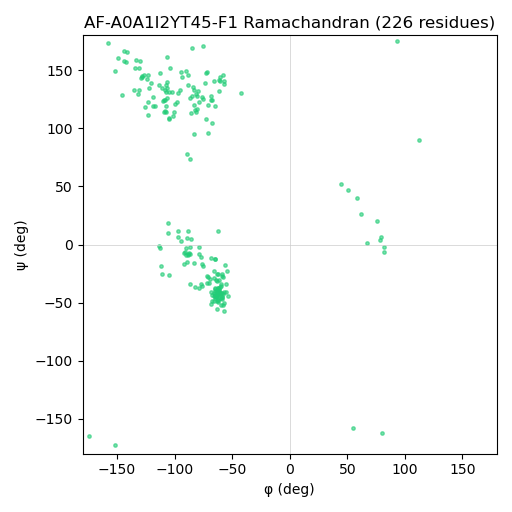1.00 86.38 83 SER A N 1
ATOM 627 C CA . SER A 1 83 ? 14.788 -8.959 -8.091 1.00 86.38 83 SER A CA 1
ATOM 628 C C . SER A 1 83 ? 14.048 -10.280 -8.322 1.00 86.38 83 SER A C 1
ATOM 630 O O . SER A 1 83 ? 14.576 -11.154 -9.002 1.00 86.38 83 SER A O 1
ATOM 632 N N . SER A 1 84 ? 12.809 -10.414 -7.835 1.00 88.00 84 SER A N 1
ATOM 633 C CA . SER A 1 84 ? 11.973 -11.601 -8.071 1.00 88.00 84 SER A CA 1
ATOM 634 C C . SER A 1 84 ? 11.333 -11.668 -9.469 1.00 88.00 84 SER A C 1
ATOM 636 O O . SER A 1 84 ? 10.761 -12.696 -9.839 1.00 88.00 84 SER A O 1
ATOM 638 N N . LEU A 1 85 ? 11.386 -10.584 -10.254 1.00 91.25 85 LEU A N 1
ATOM 639 C CA . LEU A 1 85 ? 10.707 -10.504 -11.549 1.00 91.25 85 LEU A CA 1
ATOM 640 C C . LEU A 1 85 ? 11.524 -11.141 -12.674 1.00 91.25 85 LEU A C 1
ATOM 642 O O . LEU A 1 85 ? 12.594 -10.658 -13.043 1.00 91.25 85 LEU A O 1
ATOM 646 N N . ASN A 1 86 ? 10.938 -12.154 -13.309 1.00 91.81 86 ASN A N 1
ATOM 647 C CA . ASN A 1 86 ? 11.462 -12.727 -14.546 1.00 91.81 86 ASN A CA 1
ATOM 648 C C . ASN A 1 86 ? 11.232 -11.790 -15.740 1.00 91.81 86 ASN A C 1
ATOM 650 O O . ASN A 1 86 ? 10.213 -11.096 -15.822 1.00 91.81 86 ASN A O 1
ATOM 654 N N . GLU A 1 87 ? 12.146 -11.805 -16.708 1.00 93.31 87 GLU A N 1
ATOM 655 C CA . GLU A 1 87 ? 11.935 -11.120 -17.985 1.00 93.31 87 GLU A CA 1
ATOM 656 C C . GLU A 1 87 ? 10.655 -11.617 -18.674 1.00 93.31 87 GLU A C 1
ATOM 658 O O . GLU A 1 87 ? 10.329 -12.803 -18.671 1.00 93.31 87 GLU A O 1
ATOM 663 N N . GLY A 1 88 ? 9.890 -10.685 -19.240 1.00 91.25 88 GLY A N 1
ATOM 664 C CA . GLY A 1 88 ? 8.575 -10.953 -19.815 1.00 91.25 88 GLY A CA 1
ATOM 665 C C . GLY A 1 88 ? 7.428 -11.006 -18.799 1.00 91.25 88 GLY A C 1
ATOM 666 O O . GLY A 1 88 ? 6.274 -11.059 -19.222 1.00 91.25 88 GLY A O 1
ATOM 667 N N . ALA A 1 89 ? 7.690 -10.938 -17.488 1.00 92.94 89 ALA A N 1
ATOM 668 C CA . ALA A 1 89 ? 6.626 -10.835 -16.490 1.00 92.94 89 ALA A CA 1
ATOM 669 C C . ALA A 1 89 ? 5.808 -9.548 -16.683 1.00 92.94 89 ALA A C 1
ATOM 671 O O . ALA A 1 89 ? 6.350 -8.488 -16.995 1.00 92.94 89 ALA A O 1
ATOM 672 N N . MET A 1 90 ? 4.492 -9.619 -16.482 1.00 93.19 90 MET A N 1
ATOM 673 C CA . MET A 1 90 ? 3.636 -8.439 -16.576 1.00 93.19 90 MET A CA 1
ATOM 674 C C . MET A 1 90 ? 3.739 -7.613 -15.290 1.00 93.19 90 MET A C 1
ATOM 676 O O . MET A 1 90 ? 3.596 -8.127 -14.180 1.00 93.19 90 MET A O 1
ATOM 680 N N . VAL A 1 91 ? 3.933 -6.308 -15.440 1.00 93.56 91 VAL A N 1
ATOM 681 C CA . VAL A 1 91 ? 4.001 -5.344 -14.340 1.00 93.56 91 VAL A CA 1
ATOM 682 C C . VAL A 1 91 ? 3.146 -4.124 -14.642 1.00 93.56 91 VAL A C 1
ATOM 684 O O . VAL A 1 91 ? 2.840 -3.824 -15.796 1.00 93.56 91 VAL A O 1
ATOM 687 N N . GLN A 1 92 ? 2.761 -3.392 -13.604 1.00 92.00 92 GLN A N 1
ATOM 688 C CA . GLN A 1 92 ? 2.112 -2.095 -13.723 1.00 92.00 92 GLN A CA 1
ATOM 689 C C . GLN A 1 92 ? 3.077 -0.979 -13.334 1.00 92.00 92 GLN A C 1
ATOM 691 O O . GLN A 1 92 ? 3.811 -1.080 -12.353 1.00 92.00 92 GLN A O 1
ATOM 696 N N . TYR A 1 93 ? 3.013 0.114 -14.089 1.00 90.62 93 TYR A N 1
ATOM 697 C CA . TYR A 1 93 ? 3.705 1.361 -13.797 1.00 90.62 93 TYR A CA 1
ATOM 698 C C . TYR A 1 93 ? 2.838 2.540 -14.253 1.00 90.62 93 TYR A C 1
ATOM 700 O O . TYR A 1 93 ? 2.361 2.565 -15.388 1.00 90.62 93 TYR A O 1
ATOM 708 N N . LYS A 1 94 ? 2.595 3.521 -13.374 1.00 87.06 94 LYS A N 1
ATOM 709 C CA . LYS A 1 94 ? 1.777 4.722 -13.667 1.00 87.06 94 LYS A CA 1
ATOM 710 C C . LYS A 1 94 ? 0.466 4.414 -14.425 1.00 87.06 94 LYS A C 1
ATOM 712 O O . LYS A 1 94 ? 0.171 5.029 -15.447 1.00 87.06 94 LYS A O 1
ATOM 717 N N . ASN A 1 95 ? -0.330 3.474 -13.910 1.00 85.50 95 ASN A N 1
ATOM 718 C CA . ASN A 1 95 ? -1.636 3.075 -14.464 1.00 85.50 95 ASN A CA 1
ATOM 719 C C . ASN A 1 95 ? -1.604 2.488 -15.888 1.00 85.50 95 ASN A C 1
ATOM 721 O O . ASN A 1 95 ? -2.606 2.551 -16.602 1.00 85.50 95 ASN A O 1
ATOM 725 N N . ASN A 1 96 ? -0.483 1.901 -16.299 1.00 89.88 96 ASN A N 1
ATOM 726 C CA . ASN A 1 96 ? -0.371 1.102 -17.515 1.00 89.88 96 ASN A CA 1
ATOM 727 C C . ASN A 1 96 ? 0.323 -0.226 -17.201 1.00 89.88 96 ASN A C 1
ATOM 729 O O . ASN A 1 96 ? 1.139 -0.293 -16.281 1.00 89.88 96 ASN A O 1
ATOM 733 N N . ARG A 1 97 ? 0.008 -1.263 -17.980 1.00 92.25 97 ARG A N 1
ATOM 734 C CA . ARG A 1 97 ? 0.725 -2.544 -17.975 1.00 92.25 97 ARG A CA 1
ATOM 735 C C . ARG A 1 97 ? 1.902 -2.525 -18.942 1.00 92.25 97 ARG A C 1
ATOM 737 O O . ARG A 1 97 ? 1.794 -1.947 -20.024 1.00 92.25 97 ARG A O 1
ATOM 744 N N . TYR A 1 98 ? 2.967 -3.216 -18.565 1.00 94.31 98 TYR A N 1
ATOM 745 C CA . TYR A 1 98 ? 4.187 -3.409 -19.341 1.00 94.31 98 TYR A CA 1
ATOM 746 C C . TYR A 1 98 ? 4.726 -4.814 -19.103 1.00 94.31 98 TYR A C 1
ATOM 748 O O . TYR A 1 98 ? 4.463 -5.415 -18.065 1.00 94.31 98 TYR A O 1
ATOM 756 N N . LEU A 1 99 ? 5.529 -5.306 -20.036 1.00 95.06 99 LEU A N 1
ATOM 757 C CA . LEU A 1 99 ? 6.394 -6.451 -19.795 1.00 95.06 99 LEU A CA 1
ATOM 758 C C . LEU A 1 99 ? 7.682 -5.957 -19.135 1.00 95.06 99 LEU A C 1
ATOM 760 O O . LEU A 1 99 ? 8.262 -4.951 -19.554 1.00 95.06 99 LEU A O 1
ATOM 764 N N . TRP A 1 100 ? 8.120 -6.670 -18.110 1.00 95.69 100 TRP A N 1
ATOM 765 C CA . TRP A 1 100 ? 9.399 -6.462 -17.456 1.00 95.69 100 TRP A CA 1
ATOM 766 C C . TRP A 1 100 ? 10.534 -6.862 -18.397 1.00 95.69 100 TRP A C 1
ATOM 768 O O . TRP A 1 100 ? 10.554 -7.976 -18.913 1.00 95.69 100 TRP A O 1
ATOM 778 N N . GLY A 1 101 ? 11.462 -5.942 -18.646 1.00 93.81 101 GLY A N 1
ATOM 779 C CA . GLY A 1 101 ? 12.619 -6.145 -19.518 1.00 93.81 101 GLY A CA 1
ATOM 780 C C . GLY A 1 101 ? 13.941 -6.314 -18.772 1.00 93.81 101 GLY A C 1
ATOM 781 O O . GLY A 1 101 ? 14.982 -6.252 -19.414 1.00 93.81 101 GLY A O 1
ATOM 782 N N . GLY A 1 102 ? 13.909 -6.467 -17.445 1.00 94.88 102 GLY A N 1
ATOM 783 C CA . GLY A 1 102 ? 15.099 -6.682 -16.625 1.00 94.88 102 GLY A CA 1
ATOM 784 C C . GLY A 1 102 ? 15.727 -5.412 -16.042 1.00 94.88 102 GLY A C 1
ATOM 785 O O . GLY A 1 102 ? 15.314 -4.275 -16.305 1.00 94.88 102 GLY A O 1
ATOM 786 N N . LEU A 1 103 ? 16.746 -5.639 -15.215 1.00 95.50 103 LEU A N 1
ATOM 787 C CA . LEU A 1 103 ? 17.602 -4.622 -14.606 1.00 95.50 103 LEU A CA 1
ATOM 788 C C . LEU A 1 103 ? 18.807 -4.347 -15.509 1.00 95.50 103 LEU A C 1
ATOM 790 O O . LEU A 1 103 ? 19.275 -5.239 -16.212 1.00 95.50 103 LEU A O 1
ATOM 794 N N . GLY A 1 104 ? 19.333 -3.124 -15.494 1.00 94.31 104 GLY A N 1
ATOM 795 C CA . GLY A 1 104 ? 20.478 -2.782 -16.332 1.00 94.31 104 GLY A CA 1
ATOM 796 C C . GLY A 1 104 ? 21.044 -1.388 -16.113 1.00 94.31 104 GLY A C 1
ATOM 797 O O . GLY A 1 104 ? 20.779 -0.711 -15.116 1.00 94.31 104 GLY A O 1
ATOM 798 N N . ARG A 1 105 ? 21.868 -0.955 -17.064 1.00 92.81 105 ARG A N 1
ATOM 799 C CA . ARG A 1 105 ? 22.546 0.347 -17.071 1.00 92.81 105 ARG A CA 1
ATOM 800 C C . ARG A 1 105 ? 22.644 0.919 -18.482 1.00 92.81 105 ARG A C 1
ATOM 802 O O . ARG A 1 105 ? 22.450 0.204 -19.462 1.00 92.81 105 ARG A O 1
ATOM 809 N N . PHE A 1 106 ? 22.988 2.201 -18.564 1.00 86.62 106 PHE A N 1
ATOM 810 C CA . PHE A 1 106 ? 23.299 2.861 -19.828 1.00 86.62 106 PHE A CA 1
ATOM 811 C C . PHE A 1 106 ? 24.696 2.486 -20.330 1.00 86.62 106 PHE A C 1
ATOM 813 O O . PHE A 1 106 ? 25.689 2.655 -19.618 1.00 86.62 106 PHE A O 1
ATOM 820 N N . GLY A 1 107 ? 24.759 2.015 -21.574 1.00 82.94 107 GLY A N 1
ATOM 821 C CA . GLY A 1 107 ? 25.960 2.062 -22.398 1.00 82.94 107 GLY A CA 1
ATOM 822 C C . GLY A 1 107 ? 26.224 3.475 -22.926 1.00 82.94 107 GLY A C 1
ATOM 823 O O . GLY A 1 107 ? 25.385 4.369 -22.808 1.00 82.94 107 GLY A O 1
ATOM 824 N N . LYS A 1 108 ? 27.400 3.680 -23.527 1.00 77.69 108 LYS A N 1
ATOM 825 C CA . LYS A 1 108 ? 27.827 4.995 -24.041 1.00 77.69 108 LYS A CA 1
ATOM 826 C C . LYS A 1 108 ? 26.930 5.530 -25.167 1.00 77.69 108 LYS A C 1
ATOM 828 O O . LYS A 1 108 ? 26.784 6.740 -25.278 1.00 77.69 108 LYS A O 1
ATOM 833 N N . ASP A 1 109 ? 26.265 4.637 -25.898 1.00 80.88 109 ASP A N 1
ATOM 834 C CA . ASP A 1 109 ? 25.431 4.972 -27.060 1.00 80.88 109 ASP A CA 1
ATOM 835 C C . ASP A 1 109 ? 23.921 4.873 -26.768 1.00 80.88 109 ASP A C 1
ATOM 837 O O . ASP A 1 109 ? 23.101 4.755 -27.675 1.00 80.88 109 ASP A O 1
ATOM 841 N N . GLY A 1 110 ? 23.529 4.880 -25.488 1.00 77.19 110 GLY A N 1
ATOM 842 C CA . GLY A 1 110 ? 22.126 4.711 -25.087 1.00 77.19 110 GLY A CA 1
ATOM 843 C C . GLY A 1 110 ? 21.637 3.257 -25.107 1.00 77.19 110 GLY A C 1
ATOM 844 O O . GLY A 1 110 ? 20.453 3.006 -24.888 1.00 77.19 110 GLY A O 1
ATOM 845 N N . GLU A 1 111 ? 22.537 2.299 -25.339 1.00 86.56 111 GLU A N 1
ATOM 846 C CA . GLU A 1 111 ? 22.241 0.869 -25.271 1.00 86.56 111 GLU A CA 1
ATOM 847 C C . GLU A 1 111 ? 21.885 0.439 -23.838 1.00 86.56 111 GLU A C 1
ATOM 849 O O . GLU A 1 111 ? 22.500 0.880 -22.861 1.00 86.56 111 GLU A O 1
ATOM 854 N N . PHE A 1 112 ? 20.896 -0.448 -23.715 1.00 88.12 112 PHE A N 1
ATOM 855 C CA . PHE A 1 112 ? 20.578 -1.106 -22.454 1.00 88.12 112 PHE A CA 1
ATOM 856 C C . PHE A 1 112 ? 21.523 -2.286 -22.239 1.00 88.12 112 PHE A C 1
ATOM 858 O O . PHE A 1 112 ? 21.456 -3.271 -22.968 1.00 88.12 112 PHE A O 1
ATOM 865 N N . ILE A 1 113 ? 22.366 -2.195 -21.214 1.00 92.19 113 ILE A N 1
ATOM 866 C CA . ILE A 1 113 ? 23.257 -3.283 -20.810 1.00 92.19 113 ILE A CA 1
ATOM 867 C C . ILE A 1 113 ? 22.617 -3.984 -19.606 1.00 92.19 113 ILE A C 1
ATOM 869 O O . ILE A 1 113 ? 22.521 -3.344 -18.550 1.00 92.19 113 ILE A O 1
ATOM 873 N N . PRO A 1 114 ? 22.189 -5.256 -19.729 1.00 92.81 114 PRO A N 1
ATOM 874 C CA . PRO A 1 114 ? 21.603 -6.004 -18.621 1.00 92.81 114 PRO A CA 1
ATOM 875 C C . PRO A 1 114 ? 22.547 -6.096 -17.418 1.00 92.81 114 PRO A C 1
ATOM 877 O O . PRO A 1 114 ? 23.769 -6.174 -17.563 1.00 92.81 114 PRO A O 1
ATOM 880 N N . ALA A 1 115 ? 21.970 -6.084 -16.222 1.00 91.69 115 ALA A N 1
ATOM 881 C CA . ALA A 1 115 ? 22.668 -6.262 -14.959 1.00 91.69 115 ALA A CA 1
ATOM 882 C C . ALA A 1 115 ? 22.109 -7.486 -14.229 1.00 91.69 115 ALA A C 1
ATOM 884 O O . ALA A 1 115 ? 20.902 -7.696 -14.177 1.00 91.69 115 ALA A O 1
ATOM 885 N N . GLU A 1 116 ? 23.004 -8.267 -13.629 1.00 86.25 116 GLU A N 1
ATOM 886 C CA . GLU A 1 116 ? 22.666 -9.509 -12.917 1.00 86.25 116 GLU A CA 1
ATOM 887 C C . GLU A 1 116 ? 22.029 -9.264 -11.542 1.00 86.25 116 GLU A C 1
ATOM 889 O O . GLU A 1 116 ? 21.434 -10.168 -10.965 1.00 86.25 116 GLU A O 1
ATOM 894 N N . SER A 1 117 ? 22.186 -8.059 -10.986 1.00 85.44 117 SER A N 1
ATOM 895 C CA . SER A 1 117 ? 21.664 -7.699 -9.669 1.00 85.44 117 SER A CA 1
ATOM 896 C C . SER A 1 117 ? 21.295 -6.221 -9.588 1.00 85.44 117 SER A C 1
ATOM 898 O O . SER A 1 117 ? 21.776 -5.387 -10.362 1.00 85.44 117 SER A O 1
ATOM 900 N N . VAL A 1 118 ? 20.454 -5.894 -8.606 1.00 85.69 118 VAL A N 1
ATOM 901 C CA . VAL A 1 118 ? 20.017 -4.526 -8.291 1.00 85.69 118 VAL A CA 1
ATOM 902 C C . VAL A 1 118 ? 21.206 -3.609 -7.994 1.00 85.69 118 VAL A C 1
ATOM 904 O O . VAL A 1 118 ? 21.244 -2.483 -8.475 1.00 85.69 118 VAL A O 1
ATOM 907 N N . GLU A 1 119 ? 22.205 -4.099 -7.259 1.00 87.62 119 GLU A N 1
ATOM 908 C CA . GLU A 1 119 ? 23.394 -3.336 -6.843 1.00 87.62 119 GLU A CA 1
ATOM 909 C C . GLU A 1 119 ? 24.231 -2.843 -8.033 1.00 87.62 119 GLU A C 1
ATOM 911 O O . GLU A 1 119 ? 24.872 -1.795 -7.966 1.00 87.62 119 GLU A O 1
ATOM 916 N N . LYS A 1 120 ? 24.222 -3.601 -9.136 1.00 88.69 120 LYS A N 1
ATOM 917 C CA . LYS A 1 120 ? 24.947 -3.281 -10.374 1.00 88.69 120 LYS A CA 1
ATOM 918 C C . LYS A 1 120 ? 24.091 -2.488 -11.371 1.00 88.69 120 LYS A C 1
ATOM 920 O O . LYS A 1 120 ? 24.605 -2.060 -12.410 1.00 88.69 120 LYS A O 1
ATOM 925 N N . ALA A 1 121 ? 22.801 -2.318 -11.092 1.00 91.62 121 ALA A N 1
ATOM 926 C CA . ALA A 1 121 ? 21.852 -1.660 -11.974 1.00 91.62 121 ALA A CA 1
ATOM 927 C C . ALA A 1 121 ? 21.717 -0.169 -11.639 1.00 91.62 121 ALA A C 1
ATOM 929 O O . ALA A 1 121 ? 21.728 0.245 -10.485 1.00 91.62 121 ALA A O 1
ATOM 930 N N . SER A 1 122 ? 21.532 0.655 -12.668 1.00 93.06 122 SER A N 1
ATOM 931 C CA . SER A 1 122 ? 21.117 2.056 -12.505 1.00 93.06 122 SER A CA 1
ATOM 932 C C . SER A 1 122 ? 19.708 2.308 -13.035 1.00 93.06 122 SER A C 1
ATOM 934 O O . SER A 1 122 ? 19.082 3.305 -12.675 1.00 93.06 122 SER A O 1
ATOM 936 N N . HIS A 1 123 ? 19.202 1.404 -13.876 1.00 94.44 123 HIS A N 1
ATOM 937 C CA . HIS A 1 123 ? 17.928 1.507 -14.571 1.00 94.44 123 HIS A CA 1
ATOM 938 C C . HIS A 1 123 ? 17.232 0.145 -14.642 1.00 94.44 123 HIS A C 1
ATOM 940 O O . HIS A 1 123 ? 17.842 -0.903 -14.437 1.00 94.44 123 HIS A O 1
ATOM 946 N N . PHE A 1 124 ? 15.952 0.167 -14.985 1.00 94.44 124 PHE A N 1
ATOM 947 C CA . PHE A 1 124 ? 15.200 -1.010 -15.405 1.00 94.44 124 PHE A CA 1
ATOM 948 C C . PHE A 1 124 ? 14.452 -0.724 -16.705 1.00 94.44 124 PHE A C 1
ATOM 950 O O . PHE A 1 124 ? 14.200 0.436 -17.054 1.00 94.44 124 PHE A O 1
ATOM 957 N N . LEU A 1 125 ? 14.105 -1.786 -17.425 1.00 95.38 125 LEU A N 1
ATOM 958 C CA . LEU A 1 125 ? 13.443 -1.709 -18.720 1.00 95.38 125 LEU A CA 1
ATOM 959 C C . LEU A 1 125 ? 11.975 -2.135 -18.612 1.00 95.38 125 LEU A C 1
ATOM 961 O O . LEU A 1 125 ? 11.657 -3.199 -18.088 1.00 95.38 125 LEU A O 1
ATOM 965 N N . LEU A 1 126 ? 11.078 -1.322 -19.167 1.00 95.75 126 LEU A N 1
ATOM 966 C CA . LEU A 1 126 ? 9.677 -1.660 -19.396 1.00 95.75 126 LEU A CA 1
ATOM 967 C C . LEU A 1 126 ? 9.398 -1.727 -20.894 1.00 95.75 126 LEU A C 1
ATOM 969 O O . LEU A 1 126 ? 9.835 -0.867 -21.659 1.00 95.75 126 LEU A O 1
ATOM 973 N N . ILE A 1 127 ? 8.640 -2.734 -21.317 1.00 94.56 127 ILE A N 1
ATOM 974 C CA . ILE A 1 127 ? 8.294 -2.951 -22.722 1.00 94.56 127 ILE A CA 1
ATOM 975 C C . ILE A 1 127 ? 6.777 -2.873 -22.882 1.00 94.56 127 ILE A C 1
ATOM 977 O O . ILE A 1 127 ? 6.025 -3.570 -22.203 1.00 94.56 127 ILE A O 1
ATOM 981 N N . GLN A 1 128 ? 6.320 -2.037 -23.809 1.00 92.38 128 GLN A N 1
ATOM 982 C CA . GLN A 1 128 ? 4.918 -1.929 -24.193 1.00 92.38 128 GLN A CA 1
ATOM 983 C C . GLN A 1 128 ? 4.734 -2.483 -25.609 1.00 92.38 128 GLN A C 1
ATOM 985 O O . GLN A 1 128 ? 5.375 -2.013 -26.541 1.00 92.38 128 GLN A O 1
ATOM 990 N N . ARG A 1 129 ? 3.848 -3.465 -25.768 1.00 87.38 129 ARG A N 1
ATOM 991 C CA . ARG A 1 129 ? 3.359 -4.016 -27.035 1.00 87.38 129 ARG A CA 1
ATOM 992 C C . ARG A 1 129 ? 1.944 -3.510 -27.310 1.00 87.38 129 ARG A C 1
ATOM 994 O O . ARG A 1 129 ? 0.978 -3.882 -26.640 1.00 87.38 129 ARG A O 1
ATOM 1001 N N . ARG A 1 130 ? 1.798 -2.634 -28.296 1.00 78.69 130 ARG A N 1
ATOM 1002 C CA . ARG A 1 130 ? 0.491 -2.174 -28.769 1.00 78.69 130 ARG A CA 1
ATOM 1003 C C . ARG A 1 130 ? 0.216 -2.801 -30.120 1.00 78.69 130 ARG A C 1
ATOM 1005 O O . ARG A 1 130 ? 0.943 -2.557 -31.070 1.00 78.69 130 ARG A O 1
ATOM 1012 N N . SER A 1 131 ? -0.849 -3.585 -30.205 1.00 69.38 131 SER A N 1
ATOM 1013 C CA . SER A 1 131 ? -1.370 -4.033 -31.492 1.00 69.38 131 SER A CA 1
ATOM 1014 C C . SER A 1 131 ? -2.314 -2.957 -32.028 1.00 69.38 131 SER A C 1
ATOM 1016 O O . SER A 1 131 ? -3.348 -2.676 -31.414 1.00 69.38 131 SER A O 1
ATOM 1018 N N . ASP A 1 132 ? -1.922 -2.317 -33.128 1.00 67.50 132 ASP A N 1
ATOM 1019 C CA . ASP A 1 132 ? -2.755 -1.390 -33.888 1.00 67.50 132 ASP A CA 1
ATOM 1020 C C . ASP A 1 132 ? -3.280 -2.111 -35.137 1.00 67.50 132 ASP A C 1
ATOM 1022 O O . ASP A 1 132 ? -2.519 -2.744 -35.871 1.00 67.50 132 ASP A O 1
ATOM 1026 N N . LYS A 1 133 ? -4.592 -2.024 -35.385 1.00 64.50 133 LYS A N 1
ATOM 1027 C CA . LYS A 1 133 ? -5.243 -2.701 -36.519 1.00 64.50 133 LYS A CA 1
ATOM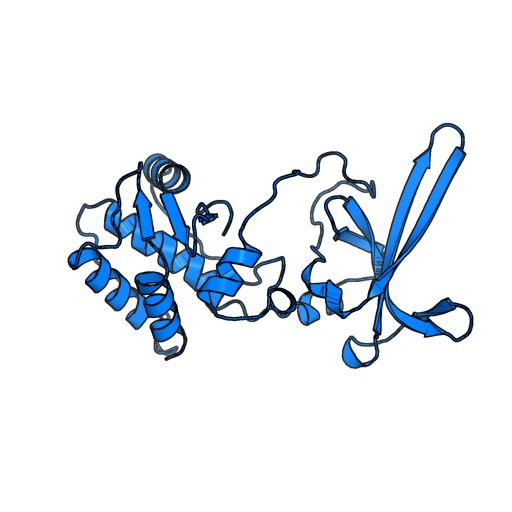 1028 C C . LYS A 1 133 ? -4.733 -2.218 -37.882 1.00 64.50 133 LYS A C 1
ATOM 1030 O O . LYS A 1 133 ? -4.827 -2.972 -38.843 1.00 64.50 133 LYS A O 1
ATOM 1035 N N . ASN A 1 134 ? -4.215 -0.993 -37.959 1.00 65.69 134 ASN A N 1
ATOM 1036 C CA . ASN A 1 134 ? -3.782 -0.351 -39.198 1.00 65.69 134 ASN A CA 1
ATOM 1037 C C . ASN A 1 134 ? -2.252 -0.308 -39.344 1.00 65.69 134 ASN A C 1
ATOM 1039 O O . ASN A 1 134 ? -1.755 -0.248 -40.464 1.00 65.69 134 ASN A O 1
ATOM 1043 N N . LEU A 1 135 ? -1.510 -0.319 -38.231 1.00 61.91 135 LEU A N 1
ATOM 1044 C CA . LEU A 1 135 ? -0.049 -0.124 -38.202 1.00 61.91 135 LEU A CA 1
ATOM 1045 C C . LEU A 1 135 ? 0.745 -1.376 -37.787 1.00 61.91 135 LEU A C 1
ATOM 1047 O O . LEU A 1 135 ? 1.974 -1.343 -37.790 1.00 61.91 135 LEU A O 1
ATOM 1051 N N . GLY A 1 136 ? 0.070 -2.478 -37.444 1.00 68.44 136 GLY A N 1
ATOM 1052 C CA . GLY A 1 136 ? 0.716 -3.695 -36.951 1.00 68.44 136 GLY A CA 1
ATOM 1053 C C . GLY A 1 136 ? 1.092 -3.613 -35.467 1.00 68.44 136 GLY A C 1
ATOM 1054 O O . GLY A 1 136 ? 0.551 -2.811 -34.702 1.00 68.44 136 GLY A O 1
ATOM 1055 N N . GLU A 1 137 ? 1.993 -4.490 -35.023 1.00 75.81 137 GLU A N 1
ATOM 1056 C CA . GLU A 1 137 ? 2.477 -4.492 -33.640 1.00 75.81 137 GLU A CA 1
ATOM 1057 C C . GLU A 1 137 ? 3.557 -3.420 -33.443 1.00 75.81 137 GLU A C 1
ATOM 1059 O O . GLU A 1 137 ? 4.634 -3.474 -34.033 1.00 75.81 137 GLU A O 1
ATOM 1064 N N . ASN A 1 138 ? 3.277 -2.439 -32.586 1.00 82.12 138 ASN A N 1
ATOM 1065 C CA . ASN A 1 138 ? 4.235 -1.434 -32.157 1.00 82.12 138 ASN A CA 1
ATOM 1066 C C . ASN A 1 138 ? 4.825 -1.825 -30.798 1.00 82.12 138 ASN A C 1
ATOM 1068 O O . ASN A 1 138 ? 4.093 -1.991 -29.815 1.00 82.12 138 ASN A O 1
ATOM 1072 N N . ILE A 1 139 ? 6.150 -1.953 -30.742 1.00 87.44 139 ILE A N 1
ATOM 1073 C CA . ILE A 1 139 ? 6.885 -2.254 -29.514 1.00 87.44 139 ILE A CA 1
ATOM 1074 C C . ILE A 1 139 ? 7.653 -1.007 -29.088 1.00 87.44 139 ILE A C 1
ATOM 1076 O O . ILE A 1 139 ? 8.604 -0.600 -29.752 1.00 87.44 139 ILE A O 1
ATOM 1080 N N . SER A 1 140 ? 7.285 -0.430 -27.946 1.00 89.81 140 SER A N 1
ATOM 1081 C CA . SER A 1 140 ? 8.028 0.669 -27.332 1.00 89.81 140 SER A CA 1
ATOM 1082 C C . SER A 1 140 ? 8.781 0.189 -26.097 1.00 89.81 140 SER A C 1
ATOM 1084 O O . SER A 1 140 ? 8.216 -0.493 -25.240 1.00 89.81 140 SER A O 1
ATOM 1086 N N . LYS A 1 141 ? 10.045 0.589 -25.984 1.00 91.62 141 LYS A N 1
ATOM 1087 C CA . LYS A 1 141 ? 10.911 0.326 -24.834 1.00 91.62 141 LYS A CA 1
ATOM 1088 C C . LYS A 1 141 ? 11.058 1.606 -24.016 1.00 91.62 141 LYS A C 1
ATOM 1090 O O . LYS A 1 141 ? 11.337 2.664 -24.572 1.00 91.62 141 LYS A O 1
ATOM 1095 N N . THR A 1 142 ? 10.862 1.525 -22.707 1.00 92.56 142 THR A N 1
ATOM 1096 C CA . THR A 1 142 ? 11.019 2.652 -21.785 1.00 92.56 142 THR A CA 1
ATOM 1097 C C . THR A 1 142 ? 11.987 2.261 -20.686 1.00 92.56 142 THR A C 1
ATOM 1099 O O . THR A 1 142 ? 11.727 1.336 -19.922 1.00 92.56 142 THR A O 1
ATOM 1102 N N . MET A 1 143 ? 13.100 2.978 -20.605 1.00 92.19 143 MET A N 1
ATOM 1103 C CA . MET A 1 143 ? 14.086 2.810 -19.545 1.00 92.19 143 MET A CA 1
ATOM 1104 C C . MET A 1 143 ? 13.819 3.821 -18.438 1.00 92.19 143 MET A C 1
ATOM 1106 O O . MET A 1 143 ? 13.602 5.002 -18.712 1.00 92.19 143 MET A O 1
ATOM 1110 N N . LEU A 1 144 ? 13.815 3.359 -17.191 1.00 93.62 144 LEU A N 1
ATOM 1111 C CA . LEU A 1 144 ? 13.495 4.180 -16.026 1.00 93.62 144 LEU A CA 1
ATOM 1112 C C . LEU A 1 144 ? 14.583 4.054 -14.957 1.00 93.62 144 LEU A C 1
ATOM 1114 O O . LEU A 1 144 ? 15.137 2.967 -14.792 1.00 93.62 144 LEU A O 1
ATOM 1118 N N . PRO A 1 145 ? 14.896 5.137 -14.221 1.00 92.75 145 PRO A N 1
ATOM 1119 C CA . PRO A 1 145 ? 15.881 5.088 -13.147 1.00 92.75 145 PRO A CA 1
ATOM 1120 C C . PRO A 1 145 ? 15.476 4.098 -12.059 1.00 92.75 145 PRO A C 1
ATOM 1122 O O . PRO A 1 145 ? 14.314 4.072 -11.639 1.00 92.75 145 PRO A O 1
ATOM 1125 N N . LEU A 1 146 ? 16.449 3.360 -11.526 1.00 90.38 146 LEU A N 1
ATOM 1126 C CA . LEU A 1 146 ? 16.233 2.392 -10.449 1.00 90.38 146 LEU A CA 1
ATOM 1127 C C . LEU A 1 146 ? 15.642 3.041 -9.186 1.00 90.38 146 LEU A C 1
ATOM 1129 O O . LEU A 1 146 ? 14.870 2.409 -8.478 1.00 90.38 146 LEU A O 1
ATOM 1133 N N . ALA A 1 147 ? 15.891 4.335 -8.956 1.00 88.50 147 ALA A N 1
ATOM 1134 C CA . ALA A 1 147 ? 15.263 5.110 -7.880 1.00 88.50 147 ALA A CA 1
ATOM 1135 C C . ALA A 1 147 ? 13.718 5.104 -7.918 1.00 88.50 147 ALA A C 1
ATOM 1137 O O . ALA A 1 147 ? 13.075 5.423 -6.924 1.00 88.50 147 ALA A O 1
ATOM 1138 N N . SER A 1 148 ? 13.115 4.744 -9.056 1.00 88.88 148 SER A N 1
ATOM 1139 C CA . SER A 1 148 ? 11.664 4.648 -9.242 1.00 88.88 148 SER A CA 1
ATOM 1140 C C . SER A 1 148 ? 11.091 3.228 -9.096 1.00 88.88 148 SER A C 1
ATOM 1142 O O . SER A 1 148 ? 9.899 3.026 -9.343 1.00 88.88 148 SER A O 1
ATOM 1144 N N . LYS A 1 149 ? 11.914 2.248 -8.690 1.00 87.75 149 LYS A N 1
ATOM 1145 C CA . LYS A 1 149 ? 11.557 0.822 -8.544 1.00 87.75 149 LYS A CA 1
ATOM 1146 C C . LYS A 1 149 ? 10.351 0.569 -7.641 1.00 87.75 149 LYS A C 1
ATOM 1148 O O . LYS A 1 149 ? 9.535 -0.295 -7.930 1.00 87.75 149 LYS A O 1
ATOM 1153 N N . ASN A 1 150 ? 10.181 1.379 -6.600 1.00 83.31 150 ASN A N 1
ATOM 1154 C CA . ASN A 1 150 ? 9.076 1.273 -5.651 1.00 83.31 150 ASN A CA 1
ATOM 1155 C C . ASN A 1 150 ? 7.694 1.544 -6.277 1.00 83.31 150 ASN A C 1
ATOM 1157 O O . ASN A 1 150 ? 6.674 1.271 -5.657 1.00 83.31 150 ASN A O 1
ATOM 1161 N N . MET A 1 151 ? 7.643 2.082 -7.501 1.00 87.44 151 MET A N 1
ATOM 1162 C CA . MET A 1 151 ? 6.403 2.276 -8.259 1.00 87.44 151 MET A CA 1
ATOM 1163 C C . MET A 1 151 ? 6.026 1.076 -9.140 1.00 87.44 151 MET A C 1
ATOM 1165 O O . MET A 1 151 ? 4.988 1.124 -9.804 1.00 87.44 151 MET A O 1
ATOM 1169 N N . ILE A 1 152 ? 6.855 0.031 -9.187 1.00 90.25 152 ILE A N 1
ATOM 1170 C CA . ILE A 1 152 ? 6.576 -1.195 -9.936 1.00 90.25 152 ILE A CA 1
ATOM 1171 C C . ILE A 1 152 ? 5.662 -2.092 -9.116 1.00 90.25 152 ILE A C 1
ATOM 1173 O O . ILE A 1 152 ? 5.920 -2.340 -7.944 1.00 90.25 152 ILE A O 1
ATOM 1177 N N . ILE A 1 153 ? 4.584 -2.561 -9.742 1.00 88.56 153 ILE A N 1
ATOM 1178 C CA . ILE A 1 153 ? 3.604 -3.472 -9.141 1.00 88.56 153 ILE A CA 1
ATOM 1179 C C . ILE A 1 153 ? 3.512 -4.718 -10.029 1.00 88.56 153 ILE A C 1
ATOM 1181 O O . ILE A 1 153 ? 3.004 -4.604 -11.149 1.00 88.56 153 ILE A O 1
ATOM 1185 N N . PRO A 1 154 ? 3.964 -5.899 -9.578 1.00 89.00 154 PRO A N 1
ATOM 1186 C CA . PRO A 1 154 ? 3.627 -7.176 -10.205 1.00 89.00 154 PRO A CA 1
ATOM 1187 C C . PRO A 1 154 ? 2.146 -7.286 -10.609 1.00 89.00 154 PRO A C 1
ATOM 1189 O O . PRO A 1 154 ? 1.243 -6.988 -9.823 1.00 89.00 154 PRO A O 1
ATOM 1192 N N . TYR A 1 155 ? 1.872 -7.687 -11.854 1.00 88.62 155 TYR A N 1
ATOM 1193 C CA . TYR A 1 155 ? 0.509 -7.868 -12.354 1.00 88.62 155 T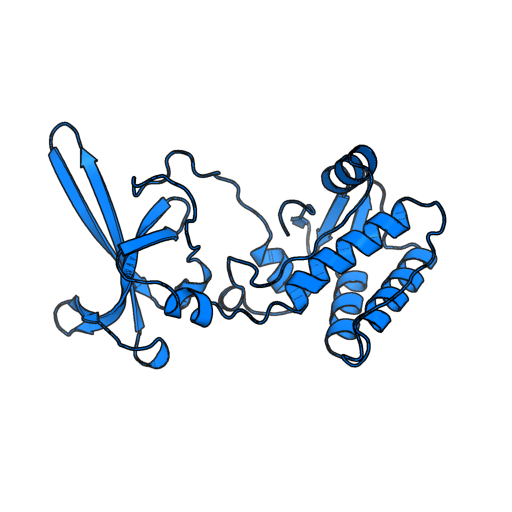YR A CA 1
ATOM 1194 C C . TYR A 1 155 ? 0.131 -9.349 -12.376 1.00 88.62 155 TYR A C 1
ATOM 1196 O O . TYR A 1 155 ? 0.605 -10.105 -13.217 1.00 88.62 155 TYR A O 1
ATOM 1204 N N . TYR A 1 156 ? -0.794 -9.734 -11.498 1.00 85.06 156 TYR A N 1
ATOM 1205 C CA . TYR A 1 156 ? -1.290 -11.112 -11.375 1.00 85.06 156 TYR A CA 1
ATOM 1206 C C . TYR A 1 156 ? -2.603 -11.374 -12.132 1.00 85.06 156 TYR A C 1
ATOM 1208 O O . TYR A 1 156 ? -3.267 -12.380 -11.903 1.00 85.06 156 TYR A O 1
ATOM 1216 N N . GLY A 1 157 ? -3.036 -10.446 -12.991 1.00 83.81 157 GLY A N 1
ATOM 1217 C CA . GLY A 1 157 ? -4.238 -10.632 -13.804 1.00 83.81 157 GLY A CA 1
ATOM 1218 C C . GLY A 1 157 ? -3.960 -11.390 -15.104 1.00 83.81 157 GLY A C 1
ATOM 1219 O O . GLY A 1 157 ? -2.821 -11.537 -15.530 1.00 83.81 157 GLY A O 1
ATOM 1220 N N . ASN A 1 158 ? -5.026 -11.792 -15.796 1.00 85.44 158 ASN A N 1
ATOM 1221 C CA . ASN A 1 158 ? -4.926 -12.612 -17.014 1.00 85.44 158 ASN A CA 1
ATOM 1222 C C . ASN A 1 158 ? -4.740 -11.806 -18.312 1.00 85.44 158 ASN A C 1
ATOM 1224 O O . ASN A 1 158 ? -4.659 -12.377 -19.397 1.00 85.44 158 ASN A O 1
ATOM 1228 N N . SER A 1 159 ? -4.734 -10.472 -18.246 1.00 82.62 159 SER A N 1
ATOM 1229 C CA . SER A 1 159 ? -4.588 -9.656 -19.451 1.00 82.62 159 SER A CA 1
ATOM 1230 C C . SER A 1 159 ? -3.153 -9.657 -19.956 1.00 82.62 159 SER A C 1
ATOM 1232 O O . SER A 1 159 ? -2.247 -9.206 -19.263 1.00 82.62 159 SER A O 1
ATOM 1234 N N . ILE A 1 160 ? -2.990 -10.017 -21.224 1.00 83.44 160 ILE A N 1
ATOM 1235 C CA . ILE A 1 160 ? -1.722 -9.946 -21.962 1.00 83.44 160 ILE A CA 1
ATOM 1236 C C . ILE A 1 160 ? -1.484 -8.583 -22.636 1.00 83.44 160 ILE A C 1
ATOM 1238 O O . ILE A 1 160 ? -0.413 -8.329 -23.178 1.00 83.44 160 ILE A O 1
ATOM 1242 N N . ILE A 1 161 ? -2.478 -7.690 -22.612 1.00 85.00 161 ILE A N 1
ATOM 1243 C CA . ILE A 1 161 ? -2.393 -6.367 -23.241 1.00 85.00 161 ILE A CA 1
ATOM 1244 C C . ILE A 1 161 ? -1.593 -5.408 -22.349 1.00 85.00 161 ILE A C 1
ATOM 1246 O O . ILE A 1 161 ? -1.988 -5.133 -21.213 1.00 85.00 161 ILE A O 1
ATOM 1250 N N . THR A 1 162 ? -0.513 -4.835 -22.882 1.00 85.00 162 THR A N 1
ATOM 1251 C CA . THR A 1 162 ? 0.317 -3.837 -22.188 1.00 85.00 162 THR A CA 1
ATOM 1252 C C . THR A 1 162 ? -0.240 -2.425 -22.388 1.00 85.00 162 THR A C 1
ATOM 1254 O O . THR A 1 162 ? 0.262 -1.622 -23.173 1.00 85.00 162 THR A O 1
ATOM 1257 N N . ASP A 1 163 ? -1.343 -2.112 -21.727 1.00 83.62 163 ASP A N 1
ATOM 1258 C CA . ASP A 1 163 ? -1.893 -0.758 -21.654 1.00 83.62 163 ASP A CA 1
ATOM 1259 C C . ASP A 1 163 ? -2.672 -0.562 -20.347 1.00 83.62 163 ASP A C 1
ATOM 1261 O O . ASP A 1 163 ? -2.640 -1.417 -19.460 1.00 83.62 163 ASP A O 1
ATOM 1265 N N . GLY A 1 164 ? -3.357 0.570 -20.208 1.00 78.25 164 GLY A N 1
ATOM 1266 C CA . GLY A 1 164 ? -4.165 0.889 -19.034 1.00 78.25 164 GLY A CA 1
ATOM 1267 C C . GLY A 1 164 ? -5.625 0.424 -19.087 1.00 78.25 164 GLY A C 1
ATOM 1268 O O . GLY A 1 164 ? -6.396 0.805 -18.205 1.00 78.25 164 GLY A O 1
ATOM 1269 N N . ARG A 1 165 ? -6.067 -0.333 -20.107 1.00 80.44 165 ARG A N 1
ATOM 1270 C CA . ARG A 1 165 ? -7.486 -0.721 -20.240 1.00 80.44 165 ARG A CA 1
ATOM 1271 C C . ARG A 1 165 ? -7.902 -1.673 -19.120 1.00 80.44 165 ARG A C 1
ATOM 1273 O O . ARG A 1 165 ? -7.308 -2.731 -18.943 1.00 80.44 165 ARG A O 1
ATOM 1280 N N . GLY A 1 166 ? -8.950 -1.311 -18.383 1.00 75.94 166 GLY A N 1
ATOM 1281 C CA . GLY A 1 166 ? -9.450 -2.108 -17.258 1.00 75.94 166 GLY A CA 1
ATOM 1282 C C . GLY A 1 166 ? -8.638 -1.970 -15.965 1.00 75.94 166 GLY A C 1
ATOM 1283 O O . GLY A 1 166 ? -8.959 -2.637 -14.987 1.00 75.94 166 GLY A O 1
ATOM 1284 N N . LEU A 1 167 ? -7.620 -1.099 -15.921 1.00 80.38 167 LEU A N 1
ATOM 1285 C CA . LEU A 1 167 ? -6.943 -0.759 -14.669 1.00 80.38 167 LEU A CA 1
ATOM 1286 C C . LEU A 1 167 ? -7.726 0.323 -13.924 1.00 80.38 167 LEU A C 1
ATOM 1288 O O . LEU A 1 167 ? -8.127 1.339 -14.502 1.00 80.38 167 LEU A O 1
ATOM 1292 N N . ARG A 1 168 ? -7.928 0.119 -12.619 1.00 71.50 168 ARG A N 1
ATOM 1293 C CA . ARG A 1 168 ? -8.598 1.095 -11.757 1.00 71.50 168 ARG A CA 1
ATOM 1294 C C . ARG A 1 168 ? -7.755 2.368 -11.672 1.00 71.50 168 ARG A C 1
ATOM 1296 O O . ARG A 1 168 ? -6.644 2.355 -11.159 1.00 71.50 168 ARG A O 1
ATOM 1303 N N . ARG A 1 169 ? -8.315 3.492 -12.119 1.00 64.38 169 ARG A N 1
ATOM 1304 C CA . ARG A 1 169 ? -7.702 4.822 -11.996 1.00 64.38 169 ARG A CA 1
ATOM 1305 C C . ARG A 1 169 ? -8.133 5.456 -10.677 1.00 64.38 169 ARG A C 1
ATOM 1307 O O . ARG A 1 169 ? -9.052 6.264 -10.644 1.00 64.38 169 ARG A O 1
ATOM 1314 N N . GLY A 1 170 ? -7.525 5.033 -9.575 1.00 60.88 170 GLY A N 1
ATOM 1315 C CA . GLY A 1 170 ? -7.762 5.623 -8.258 1.00 60.88 170 GLY A CA 1
ATOM 1316 C C . GLY A 1 170 ? -6.473 6.207 -7.710 1.00 60.88 170 GLY A C 1
ATOM 1317 O O . GLY A 1 170 ? -5.516 5.468 -7.506 1.00 60.88 170 GLY A O 1
ATOM 1318 N N . LYS A 1 171 ? -6.436 7.518 -7.451 1.00 65.19 171 LYS A N 1
ATOM 1319 C CA . LYS A 1 171 ? -5.363 8.095 -6.639 1.00 65.19 171 LYS A CA 1
ATOM 1320 C C . LYS A 1 171 ? -5.625 7.670 -5.197 1.00 65.19 171 LYS A C 1
ATOM 1322 O O . LYS A 1 171 ? -6.594 8.124 -4.596 1.00 65.19 171 LYS A O 1
ATOM 1327 N N . THR A 1 172 ? -4.811 6.763 -4.670 1.00 74.94 172 THR A N 1
ATOM 1328 C CA . THR A 1 172 ? -4.849 6.416 -3.250 1.00 74.94 172 THR A CA 1
ATOM 1329 C C . THR A 1 172 ? -3.822 7.256 -2.507 1.00 74.94 172 THR A C 1
ATOM 1331 O O . THR A 1 172 ? -2.771 7.619 -3.033 1.00 74.94 172 THR A O 1
ATOM 1334 N N . ASN A 1 173 ? -4.141 7.565 -1.260 1.00 85.50 173 ASN A N 1
ATOM 1335 C CA . ASN A 1 173 ? -3.263 8.275 -0.344 1.00 85.50 173 ASN A CA 1
ATOM 1336 C C . ASN A 1 173 ? -2.349 7.308 0.441 1.00 85.50 173 ASN A C 1
ATOM 1338 O O . ASN A 1 173 ? -1.700 7.723 1.395 1.00 85.50 173 ASN A O 1
ATOM 1342 N N . ARG A 1 174 ? -2.278 6.026 0.042 1.00 85.06 174 ARG A N 1
ATOM 1343 C CA . ARG A 1 174 ? -1.598 4.946 0.777 1.00 85.06 174 ARG A CA 1
ATOM 1344 C C . ARG A 1 174 ? -0.124 5.243 1.039 1.00 85.06 174 ARG A C 1
ATOM 1346 O O . ARG A 1 174 ? 0.297 5.282 2.187 1.00 85.06 174 ARG A O 1
ATOM 1353 N N . THR A 1 175 ? 0.655 5.484 -0.015 1.00 82.75 175 THR A N 1
ATOM 1354 C CA . THR A 1 175 ? 2.095 5.768 0.109 1.00 82.75 175 THR A CA 1
ATOM 1355 C C . THR A 1 175 ? 2.341 7.030 0.935 1.00 82.75 175 THR A C 1
ATOM 1357 O O . THR A 1 175 ? 3.245 7.066 1.761 1.00 82.75 175 THR A O 1
ATOM 1360 N N . ASP A 1 176 ? 1.502 8.055 0.758 1.00 88.25 176 ASP A N 1
ATOM 1361 C CA . ASP A 1 176 ? 1.553 9.283 1.556 1.00 88.25 176 ASP A CA 1
ATOM 1362 C C . ASP A 1 176 ? 1.275 9.018 3.040 1.00 88.25 176 ASP A C 1
ATOM 1364 O O . ASP A 1 176 ? 1.919 9.616 3.897 1.00 88.25 176 ASP A O 1
ATOM 1368 N N . PHE A 1 177 ? 0.304 8.155 3.334 1.00 88.31 177 PHE A N 1
ATOM 1369 C CA . PHE A 1 177 ? -0.078 7.779 4.688 1.00 88.31 177 PHE A CA 1
ATOM 1370 C C . PHE A 1 177 ? 1.020 6.974 5.384 1.00 88.31 177 PHE A C 1
ATOM 1372 O O . PHE A 1 177 ? 1.418 7.330 6.488 1.00 88.31 177 PHE A O 1
ATOM 1379 N N . ILE A 1 178 ? 1.560 5.949 4.724 1.00 84.62 178 ILE A N 1
ATOM 1380 C CA . ILE A 1 178 ? 2.634 5.106 5.266 1.00 84.62 178 ILE A CA 1
ATOM 1381 C C . ILE A 1 178 ? 3.897 5.939 5.523 1.00 84.62 178 ILE A C 1
ATOM 1383 O O . ILE A 1 178 ? 4.476 5.843 6.603 1.00 84.62 178 ILE A O 1
ATOM 1387 N N . ALA A 1 179 ? 4.266 6.828 4.591 1.00 85.62 179 ALA A N 1
ATOM 1388 C CA . ALA A 1 179 ? 5.395 7.745 4.766 1.00 85.62 179 ALA A CA 1
ATOM 1389 C C . ALA A 1 179 ? 5.202 8.647 5.987 1.00 85.62 179 ALA A C 1
ATOM 1391 O O . ALA A 1 179 ? 6.103 8.804 6.801 1.00 85.62 179 ALA A O 1
ATOM 1392 N N . TYR A 1 180 ? 4.003 9.212 6.143 1.00 88.31 180 TYR A N 1
ATOM 1393 C CA . TYR A 1 180 ? 3.670 10.070 7.276 1.00 88.31 180 TYR A CA 1
ATOM 1394 C C . TYR A 1 180 ? 3.676 9.316 8.616 1.00 88.31 180 TYR A C 1
ATOM 1396 O O . TYR A 1 180 ? 4.151 9.829 9.638 1.00 88.31 180 TYR A O 1
ATOM 1404 N N . LEU A 1 181 ? 3.140 8.095 8.618 1.00 85.06 181 LEU A N 1
ATOM 1405 C CA . LEU A 1 181 ? 3.008 7.280 9.814 1.00 85.06 181 LEU A CA 1
ATOM 1406 C C . LEU A 1 181 ? 4.381 6.828 10.329 1.00 85.06 181 LEU A C 1
ATOM 1408 O O . LEU A 1 181 ? 4.695 7.061 11.503 1.00 85.06 181 LEU A O 1
ATOM 1412 N N . PHE A 1 182 ? 5.199 6.256 9.442 1.00 80.12 182 PHE A N 1
ATOM 1413 C CA . PHE A 1 182 ? 6.502 5.667 9.771 1.00 80.12 182 PHE A CA 1
ATOM 1414 C C . PHE A 1 182 ? 7.685 6.627 9.655 1.00 80.12 182 PHE A C 1
ATOM 1416 O O . PHE A 1 182 ? 8.772 6.267 10.084 1.00 80.12 182 PHE A O 1
ATOM 1423 N N . ASP A 1 183 ? 7.464 7.845 9.157 1.00 83.44 183 ASP A N 1
ATOM 1424 C CA . ASP A 1 183 ? 8.515 8.847 8.943 1.00 83.44 183 ASP A CA 1
ATOM 1425 C C . ASP A 1 183 ? 9.623 8.355 7.995 1.00 83.44 183 ASP A C 1
ATOM 1427 O O . ASP A 1 183 ? 10.811 8.583 8.203 1.00 83.44 183 ASP A O 1
ATOM 1431 N N . VAL A 1 184 ? 9.208 7.648 6.939 1.00 80.81 184 VAL A N 1
ATOM 1432 C CA . VAL A 1 184 ? 10.098 7.086 5.914 1.00 80.81 184 VAL A CA 1
ATOM 1433 C C . VAL A 1 184 ? 9.884 7.770 4.560 1.00 80.81 184 VAL A C 1
ATOM 1435 O O . VAL A 1 184 ? 8.755 8.164 4.231 1.00 80.81 184 VAL A O 1
ATOM 1438 N N . PRO A 1 185 ? 10.931 7.908 3.727 1.00 82.69 185 PRO A N 1
ATOM 1439 C CA . PRO A 1 185 ? 10.795 8.410 2.368 1.00 82.69 185 PRO A CA 1
ATOM 1440 C C . PRO A 1 185 ? 9.822 7.570 1.536 1.00 82.69 185 PRO A C 1
ATOM 1442 O O . PRO A 1 185 ? 9.839 6.341 1.562 1.00 82.69 185 PRO A O 1
ATOM 1445 N N . LYS A 1 186 ? 9.014 8.224 0.692 1.00 81.88 186 LYS A N 1
ATOM 1446 C CA . LYS A 1 186 ? 8.072 7.517 -0.199 1.00 81.88 186 LYS A CA 1
ATOM 1447 C C . LYS A 1 186 ? 8.756 6.516 -1.132 1.00 81.88 186 LYS A C 1
ATOM 1449 O O . LYS A 1 186 ? 8.113 5.558 -1.542 1.00 81.88 186 LYS A O 1
ATOM 1454 N N . SER A 1 187 ? 10.020 6.756 -1.482 1.00 75.19 187 SER A N 1
ATOM 1455 C CA . SER A 1 187 ? 10.852 5.881 -2.317 1.00 75.19 187 SER A CA 1
ATOM 1456 C C . SER A 1 187 ? 11.168 4.534 -1.669 1.00 75.19 187 SER A C 1
ATOM 1458 O O . SER A 1 187 ? 11.465 3.586 -2.387 1.00 75.19 187 SER A O 1
ATOM 1460 N N . GLU A 1 188 ? 11.104 4.443 -0.342 1.00 74.19 188 GLU A N 1
ATOM 1461 C CA . GLU A 1 188 ? 11.367 3.210 0.411 1.00 74.19 188 GLU A CA 1
ATOM 1462 C C . GLU A 1 188 ? 10.101 2.371 0.603 1.00 74.19 188 GLU A C 1
ATOM 1464 O O . GLU A 1 188 ? 10.170 1.190 0.923 1.00 74.19 188 GLU A O 1
ATOM 1469 N N . ILE A 1 189 ? 8.930 2.962 0.361 1.00 76.31 189 ILE A N 1
ATOM 1470 C CA . ILE A 1 189 ? 7.650 2.284 0.531 1.00 76.31 189 ILE A CA 1
ATOM 1471 C C . ILE A 1 189 ? 7.351 1.455 -0.706 1.00 76.31 189 ILE A C 1
ATOM 1473 O O . ILE A 1 189 ? 7.114 2.000 -1.790 1.00 76.31 189 ILE A O 1
ATOM 1477 N N . SER A 1 190 ? 7.292 0.143 -0.508 1.00 73.94 190 SER A N 1
ATOM 1478 C CA . SER A 1 190 ? 6.818 -0.800 -1.508 1.00 73.94 190 SER A CA 1
ATOM 1479 C C . SER A 1 190 ? 5.362 -0.525 -1.918 1.00 73.94 190 SER A C 1
ATOM 1481 O O . SER A 1 190 ? 4.497 -0.126 -1.122 1.00 73.94 190 SER A O 1
ATOM 1483 N N . SER A 1 191 ? 5.087 -0.754 -3.199 1.00 73.56 191 SER A N 1
ATOM 1484 C CA . SER A 1 191 ? 3.752 -0.680 -3.789 1.00 73.56 191 SER A CA 1
ATOM 1485 C C . SER A 1 191 ? 2.870 -1.889 -3.448 1.00 73.56 191 SER A C 1
ATOM 1487 O O . SER A 1 191 ? 1.649 -1.802 -3.591 1.00 73.56 191 SER A O 1
ATOM 1489 N N . ILE A 1 192 ? 3.471 -2.990 -2.984 1.00 73.19 192 ILE A N 1
ATOM 1490 C CA . ILE A 1 192 ? 2.807 -4.236 -2.585 1.00 73.19 192 ILE A CA 1
ATOM 1491 C C . ILE A 1 192 ? 3.193 -4.564 -1.145 1.00 73.19 192 ILE A C 1
ATOM 1493 O O . ILE A 1 192 ? 4.337 -4.346 -0.760 1.00 73.19 192 ILE A O 1
ATOM 1497 N N . ALA A 1 193 ? 2.244 -5.098 -0.374 1.00 72.50 193 ALA A N 1
ATOM 1498 C CA . ALA A 1 193 ? 2.535 -5.643 0.942 1.00 72.50 193 ALA A CA 1
ATOM 1499 C C . ALA A 1 193 ? 3.015 -7.103 0.845 1.00 72.50 193 ALA A C 1
ATOM 1501 O O . ALA A 1 193 ? 2.324 -7.929 0.246 1.00 72.50 193 ALA A O 1
ATOM 1502 N N . GLY A 1 194 ? 4.160 -7.430 1.443 1.00 70.25 194 GLY A N 1
ATOM 1503 C CA . GLY A 1 194 ? 4.683 -8.802 1.541 1.00 70.25 194 GLY A CA 1
ATOM 1504 C C . GLY A 1 194 ? 4.022 -9.650 2.636 1.00 70.25 194 GLY A C 1
ATOM 1505 O O . GLY A 1 194 ? 4.253 -10.855 2.717 1.00 70.25 194 GLY A O 1
ATOM 1506 N N . VAL A 1 195 ? 3.183 -9.032 3.472 1.00 77.50 195 VAL A N 1
ATOM 1507 C CA . VAL A 1 195 ? 2.494 -9.661 4.606 1.00 77.50 195 VAL A CA 1
ATOM 1508 C C . VAL A 1 195 ? 0.992 -9.403 4.507 1.00 77.50 195 VAL A C 1
ATOM 1510 O O . VAL A 1 195 ? 0.555 -8.346 4.051 1.00 77.50 195 VAL A O 1
ATOM 1513 N N . SER A 1 196 ? 0.194 -10.376 4.950 1.00 81.69 196 SER A N 1
ATOM 1514 C CA . SER A 1 196 ? -1.265 -10.276 4.997 1.00 81.69 196 SER A CA 1
ATOM 1515 C C . SER A 1 196 ? -1.816 -10.654 6.367 1.00 81.69 196 SER A C 1
ATOM 1517 O O . SER A 1 196 ? -1.376 -11.635 6.967 1.00 81.69 196 SER A O 1
ATOM 1519 N N . SER A 1 197 ? -2.863 -9.949 6.791 1.00 83.44 197 SER A N 1
ATOM 1520 C CA . SER A 1 197 ? -3.667 -10.287 7.965 1.00 83.44 197 SER A CA 1
ATOM 1521 C C . SER A 1 197 ? -5.024 -10.825 7.520 1.00 83.44 197 SER A C 1
ATOM 1523 O O . SER A 1 197 ? -5.659 -10.259 6.631 1.00 83.44 197 SER A O 1
ATOM 1525 N N . VAL A 1 198 ? -5.495 -11.890 8.168 1.00 88.19 198 VAL A N 1
ATOM 1526 C CA . VAL A 1 198 ? -6.835 -12.447 7.944 1.00 88.19 198 VAL A CA 1
ATOM 1527 C C . VAL A 1 198 ? -7.701 -12.145 9.160 1.00 88.19 198 VAL A C 1
ATOM 1529 O O . VAL A 1 198 ? -7.350 -12.504 10.281 1.00 88.19 198 VAL A O 1
ATOM 1532 N N . VAL A 1 199 ? -8.840 -11.491 8.932 1.00 87.25 199 VAL A N 1
ATOM 1533 C CA . VAL A 1 199 ? -9.855 -11.231 9.959 1.00 87.25 199 VAL A CA 1
ATOM 1534 C C . VAL A 1 199 ? -11.070 -12.100 9.663 1.00 87.25 199 VAL A C 1
ATOM 1536 O O . VAL A 1 199 ? -11.641 -12.020 8.577 1.00 87.25 199 VAL A O 1
ATOM 1539 N N . VAL A 1 200 ? -11.477 -12.910 10.639 1.00 90.50 200 VAL A N 1
ATOM 1540 C CA . VAL A 1 200 ? -12.688 -13.735 10.560 1.00 90.50 200 VAL A CA 1
ATOM 1541 C C . VAL A 1 200 ? -13.739 -13.128 11.479 1.00 90.50 200 VAL A C 1
ATOM 1543 O O . VAL A 1 200 ? -13.559 -13.095 12.692 1.00 90.50 200 VAL A O 1
ATOM 1546 N N . ALA A 1 201 ? -14.820 -12.624 10.894 1.00 90.38 201 ALA A N 1
ATOM 1547 C CA . ALA A 1 201 ? -15.927 -12.000 11.609 1.00 90.38 201 ALA A CA 1
ATOM 1548 C C . ALA A 1 201 ? -17.204 -12.038 10.755 1.00 90.38 201 ALA A C 1
ATOM 1550 O O . ALA A 1 201 ? -17.184 -12.436 9.586 1.00 90.38 201 ALA A O 1
ATOM 1551 N N . GLU A 1 202 ? -18.328 -11.624 11.338 1.00 92.56 202 GLU A N 1
ATOM 1552 C CA . GLU A 1 202 ? -19.596 -11.529 10.621 1.00 92.56 202 GLU A CA 1
ATOM 1553 C C . GLU A 1 202 ? -19.498 -10.532 9.455 1.00 92.56 202 GLU A C 1
ATOM 1555 O O . GLU A 1 202 ? -19.058 -9.390 9.615 1.00 92.56 202 GLU A O 1
ATOM 1560 N N . ARG A 1 203 ? -19.967 -10.953 8.274 1.00 92.62 203 ARG A N 1
ATOM 1561 C CA . ARG A 1 203 ? -19.890 -10.162 7.039 1.00 92.62 203 ARG A CA 1
ATOM 1562 C C . ARG A 1 203 ? -20.493 -8.765 7.184 1.00 92.62 203 ARG A C 1
ATOM 1564 O O . ARG A 1 203 ? -19.897 -7.811 6.696 1.00 92.62 203 ARG A O 1
ATOM 1571 N N . VAL A 1 204 ? -21.661 -8.647 7.818 1.00 94.06 204 VAL A N 1
ATOM 1572 C CA . VAL A 1 204 ? -22.369 -7.364 7.978 1.00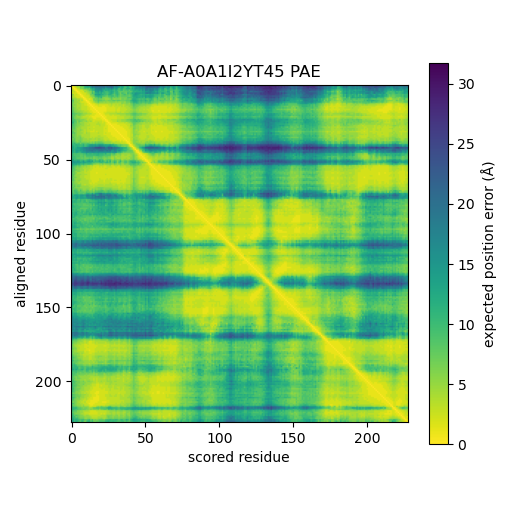 94.06 204 VAL A CA 1
ATOM 1573 C C . VAL A 1 204 ? -21.547 -6.402 8.834 1.00 94.06 204 VAL A C 1
ATOM 1575 O O . VAL A 1 204 ? -21.350 -5.248 8.458 1.00 94.06 204 VAL A O 1
ATOM 1578 N N . THR A 1 205 ? -21.005 -6.902 9.943 1.00 91.56 205 THR A N 1
ATOM 1579 C CA . THR A 1 205 ? -20.161 -6.130 10.857 1.00 91.56 205 THR A CA 1
ATOM 1580 C C . THR A 1 205 ? -18.883 -5.644 10.167 1.00 91.56 205 THR A C 1
ATOM 1582 O O . THR A 1 205 ? -18.578 -4.451 10.210 1.00 91.56 205 THR A O 1
ATOM 1585 N N . VAL A 1 206 ? -18.169 -6.523 9.456 1.00 91.19 206 VAL A N 1
ATOM 1586 C CA . VAL A 1 206 ? -16.947 -6.139 8.726 1.00 91.19 206 VAL A CA 1
ATOM 1587 C C . VAL A 1 206 ? -17.252 -5.135 7.618 1.00 91.19 206 VAL A C 1
ATOM 1589 O O . VAL A 1 206 ? -16.541 -4.142 7.489 1.00 91.19 206 VAL A O 1
ATOM 1592 N N . ASP A 1 207 ? -18.313 -5.347 6.838 1.00 92.44 207 ASP A N 1
ATOM 1593 C CA . ASP A 1 207 ? -18.695 -4.441 5.751 1.00 92.44 207 ASP A CA 1
ATOM 1594 C C . ASP A 1 207 ? -19.011 -3.030 6.272 1.00 92.44 207 ASP A C 1
ATOM 1596 O O . ASP A 1 207 ? -18.549 -2.037 5.702 1.00 92.44 207 ASP A O 1
ATOM 1600 N N . ARG A 1 208 ? -19.713 -2.936 7.410 1.00 94.50 208 ARG A N 1
ATOM 1601 C CA . ARG A 1 208 ? -19.980 -1.668 8.098 1.00 94.50 208 ARG A CA 1
ATOM 1602 C C . ARG A 1 208 ? -18.691 -0.991 8.560 1.00 94.50 208 ARG A C 1
ATOM 1604 O O . ARG A 1 208 ? -18.503 0.192 8.286 1.00 94.50 208 ARG A O 1
ATOM 1611 N N . ILE A 1 209 ? -17.787 -1.728 9.211 1.00 94.00 209 ILE A N 1
ATOM 1612 C CA . ILE A 1 209 ? -16.499 -1.191 9.679 1.00 94.00 209 ILE A CA 1
ATOM 1613 C C . ILE A 1 209 ? -15.682 -0.660 8.501 1.00 94.00 209 ILE A C 1
ATOM 1615 O O . ILE A 1 209 ? -15.265 0.494 8.499 1.00 94.00 209 ILE A O 1
ATOM 1619 N N . VAL A 1 210 ? -15.495 -1.476 7.468 1.00 91.31 210 VAL A N 1
ATOM 1620 C CA . VAL A 1 210 ? -14.661 -1.153 6.307 1.00 91.31 210 VAL A CA 1
ATOM 1621 C C . VAL A 1 210 ? -15.165 0.089 5.561 1.00 91.31 210 VAL A C 1
ATOM 1623 O O . VAL A 1 210 ? -14.354 0.882 5.078 1.00 91.31 210 VAL A O 1
ATOM 1626 N N . LYS A 1 211 ? -16.488 0.276 5.471 1.00 91.81 211 LYS A N 1
ATOM 1627 C CA . LYS A 1 211 ? -17.110 1.434 4.808 1.00 91.81 211 LYS A CA 1
ATOM 1628 C C . LYS A 1 211 ? -17.178 2.675 5.696 1.00 91.81 211 LYS A C 1
ATOM 1630 O O . LYS A 1 211 ? -17.032 3.782 5.186 1.00 91.81 211 LYS A O 1
ATOM 1635 N N . GLY A 1 212 ? -17.424 2.496 6.992 1.00 93.31 212 GLY A N 1
ATOM 1636 C CA . GLY A 1 212 ? -17.614 3.587 7.947 1.00 93.31 212 GLY A CA 1
ATOM 1637 C C . GLY A 1 212 ? -16.314 4.170 8.499 1.00 93.31 212 GLY A C 1
ATOM 1638 O O . GLY A 1 212 ? -16.341 5.259 9.071 1.00 93.31 212 GLY A O 1
ATOM 1639 N N . LEU A 1 213 ? -15.189 3.467 8.350 1.00 94.06 213 LEU A N 1
ATOM 1640 C CA . LEU A 1 213 ? -13.908 3.855 8.929 1.00 94.06 213 LEU A CA 1
ATOM 1641 C C . LEU A 1 213 ? -13.127 4.819 8.032 1.00 94.06 213 LEU A C 1
ATOM 1643 O O . LEU A 1 213 ? -12.827 4.525 6.874 1.00 94.06 213 LEU A O 1
ATOM 1647 N N . THR A 1 214 ? -12.729 5.952 8.603 1.00 93.62 214 THR A N 1
ATOM 1648 C CA . THR A 1 214 ? -11.842 6.937 7.978 1.00 93.62 214 THR A CA 1
ATOM 1649 C C . THR A 1 214 ? -10.724 7.305 8.944 1.00 93.62 214 THR A C 1
ATOM 1651 O O . THR A 1 214 ? -10.971 7.600 10.111 1.00 93.62 214 THR A O 1
ATOM 1654 N N . ILE A 1 215 ? -9.489 7.323 8.454 1.00 92.88 215 ILE A N 1
ATOM 1655 C CA . ILE A 1 215 ? -8.318 7.756 9.217 1.00 92.88 215 ILE A CA 1
ATOM 1656 C C . ILE A 1 215 ? -7.879 9.101 8.655 1.00 92.88 215 ILE A C 1
ATOM 1658 O O . ILE A 1 215 ? -7.460 9.189 7.499 1.00 92.88 215 ILE A O 1
ATOM 1662 N N . SER A 1 216 ? -7.986 10.144 9.468 1.00 92.94 216 SER A N 1
ATOM 1663 C CA . SER A 1 216 ? -7.465 11.472 9.161 1.00 92.94 216 SER A CA 1
ATOM 1664 C C . SER A 1 216 ? -6.018 11.575 9.626 1.00 92.94 216 SER A C 1
ATOM 1666 O O . SER A 1 216 ? -5.669 11.100 10.708 1.00 92.94 216 SER A O 1
ATOM 1668 N N . TYR A 1 217 ? -5.166 12.175 8.801 1.00 92.00 217 TYR A N 1
ATOM 1669 C CA . TYR A 1 217 ? -3.741 12.314 9.079 1.00 92.00 217 TYR A CA 1
ATOM 1670 C C . TYR A 1 217 ? -3.162 13.559 8.399 1.00 92.00 217 TYR A C 1
ATOM 1672 O O . TYR A 1 217 ? -3.602 13.981 7.324 1.00 92.00 217 TYR A O 1
ATOM 1680 N N . GLY A 1 218 ? -2.136 14.152 9.014 1.00 86.56 218 GLY A N 1
ATOM 1681 C CA . GLY A 1 218 ? -1.527 15.386 8.517 1.00 86.56 218 GLY A CA 1
ATOM 1682 C C . GLY A 1 218 ? -2.538 16.530 8.332 1.00 86.56 218 GLY A C 1
ATOM 1683 O O . GLY A 1 218 ? -3.611 16.556 8.930 1.00 86.56 218 GLY A O 1
ATOM 1684 N N . LYS A 1 219 ? -2.201 17.515 7.489 1.00 84.50 219 LYS A N 1
ATOM 1685 C CA . LYS A 1 219 ? -3.109 18.635 7.189 1.00 84.50 219 LYS A CA 1
ATOM 1686 C C . LYS A 1 219 ? -4.116 18.241 6.102 1.00 84.50 219 LYS A C 1
ATOM 1688 O O . LYS A 1 219 ? -3.811 18.347 4.916 1.00 84.50 219 LYS A O 1
ATOM 1693 N N . GLY A 1 220 ? -5.304 17.804 6.525 1.00 85.81 220 GLY A N 1
ATOM 1694 C CA . GLY A 1 220 ? -6.488 17.640 5.670 1.00 85.81 220 GLY A CA 1
ATOM 1695 C C . GLY A 1 220 ? -6.483 16.416 4.750 1.00 85.81 220 GLY A C 1
ATOM 1696 O O . GLY A 1 220 ? -7.199 16.415 3.750 1.00 85.81 220 GLY A O 1
ATOM 1697 N N . LYS A 1 221 ? -5.672 15.391 5.040 1.00 92.56 221 LYS A N 1
ATOM 1698 C CA . LYS A 1 221 ? -5.660 14.141 4.270 1.00 92.56 221 LYS A CA 1
ATOM 1699 C C . LYS A 1 221 ? -6.376 13.034 5.029 1.00 92.56 221 LYS A C 1
ATOM 1701 O O . LYS A 1 221 ? -6.384 13.007 6.256 1.00 92.56 221 LYS A O 1
ATOM 1706 N N . SER A 1 222 ? -6.933 12.092 4.278 1.00 91.44 222 SER A N 1
ATOM 1707 C CA . SER A 1 222 ? -7.535 10.888 4.835 1.00 91.44 222 SER A CA 1
ATOM 1708 C C . SER A 1 222 ? -7.269 9.649 3.982 1.00 91.44 222 SER A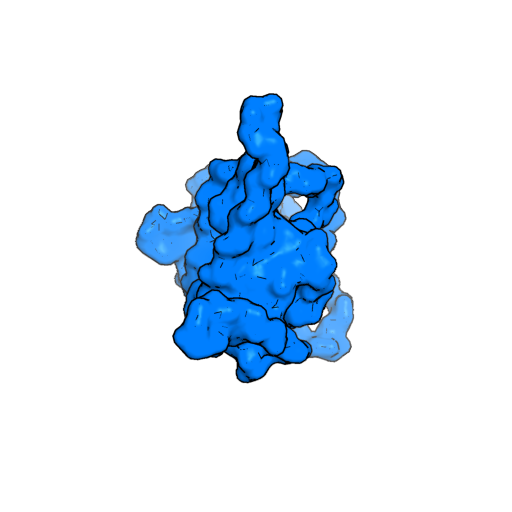 C 1
ATOM 1710 O O . SER A 1 222 ? -6.947 9.742 2.788 1.00 91.44 222 SER A O 1
ATOM 1712 N N . VAL A 1 223 ? -7.363 8.490 4.631 1.00 90.81 223 VAL A N 1
ATOM 1713 C CA . VAL A 1 223 ? -7.355 7.153 4.028 1.00 90.81 223 VAL A CA 1
ATOM 1714 C C . VAL A 1 223 ? -8.469 6.304 4.633 1.00 90.81 223 VAL A C 1
ATOM 1716 O O . VAL A 1 223 ? -8.851 6.488 5.788 1.00 90.81 223 VAL A O 1
AT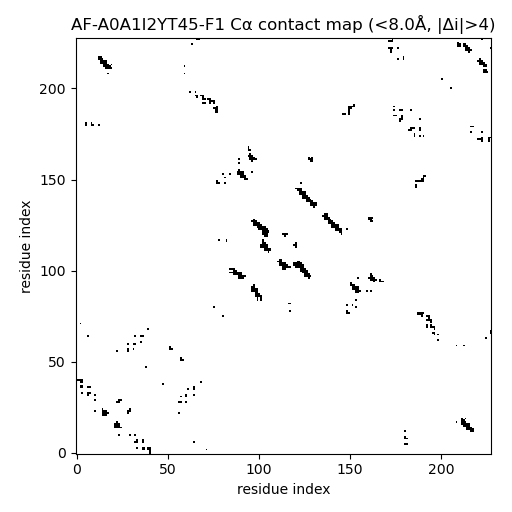OM 1719 N N . ASN A 1 224 ? -8.958 5.348 3.847 1.00 89.25 224 ASN A N 1
ATOM 1720 C CA . ASN A 1 224 ? -9.917 4.338 4.290 1.00 89.25 224 ASN A CA 1
ATOM 1721 C C . ASN A 1 224 ? -9.208 2.991 4.431 1.00 89.25 224 ASN A C 1
ATOM 1723 O O . ASN A 1 224 ? -8.170 2.762 3.812 1.00 89.25 224 ASN A O 1
ATOM 1727 N N . LEU A 1 225 ? -9.807 2.062 5.171 1.00 85.06 225 LEU A N 1
ATOM 1728 C CA . LEU A 1 225 ? -9.219 0.737 5.374 1.00 85.06 225 LEU A CA 1
ATOM 1729 C C . LEU A 1 225 ? -9.004 -0.038 4.061 1.00 85.06 225 LEU A C 1
ATOM 1731 O O . LEU A 1 225 ? -8.008 -0.729 3.920 1.00 85.06 225 LEU A O 1
ATOM 1735 N N . LEU A 1 226 ? -9.883 0.137 3.065 1.00 80.31 226 LEU A N 1
ATOM 1736 C CA . LEU A 1 226 ? -9.776 -0.510 1.742 1.00 80.31 226 LEU A CA 1
ATOM 1737 C C . LEU A 1 226 ? -8.558 -0.087 0.908 1.00 80.31 226 LEU A C 1
ATOM 1739 O O . LEU A 1 226 ? -8.332 -0.656 -0.160 1.00 80.31 226 LEU A O 1
ATOM 1743 N N . VAL A 1 227 ? -7.857 0.974 1.309 1.00 75.06 227 VAL A N 1
ATOM 1744 C CA . VAL A 1 227 ? -6.688 1.484 0.580 1.00 75.06 227 VAL A CA 1
ATOM 1745 C C . VAL A 1 227 ? -5.383 1.326 1.356 1.00 75.06 227 VAL A C 1
ATOM 1747 O O . VAL A 1 227 ? -4.352 1.737 0.825 1.00 75.06 227 VAL A O 1
ATOM 1750 N N . LEU A 1 228 ? -5.426 0.785 2.580 1.00 69.94 228 LEU A N 1
ATOM 1751 C CA . LEU A 1 228 ? -4.244 0.415 3.364 1.00 69.94 228 LEU A CA 1
ATOM 1752 C C . LEU A 1 228 ? -3.687 -0.920 2.866 1.00 69.94 228 LEU A C 1
ATOM 1754 O O . LEU A 1 228 ? -2.462 -0.952 2.587 1.00 69.94 228 LEU A O 1
#

Organism: NCBI:txid1121424

InterPro domains:
  IPR049794 DISARM protein DrmE [NF038316] (16-226)

Mean predicted aligned error: 8.84 Å

Solvent-accessible surface area (backbone atoms only — not comparable to full-atom values): 13375 Å² total; per-residue (Å²): 96,70,52,38,54,49,47,49,38,43,61,74,58,36,47,37,24,49,74,87,39,80,51,56,83,41,66,67,54,44,54,49,51,54,52,56,24,50,65,67,39,60,94,86,57,97,76,88,86,80,86,83,86,87,49,68,69,58,54,51,52,50,53,49,48,40,54,51,45,22,65,70,69,37,76,52,41,35,62,59,57,62,71,70,55,54,70,65,39,49,27,33,48,94,72,27,29,24,29,32,61,44,41,11,34,79,43,98,86,72,43,83,41,78,32,99,42,74,91,72,30,55,24,32,33,36,33,31,55,44,79,39,97,88,78,44,78,44,76,48,80,47,77,42,57,45,81,56,44,22,59,50,34,85,49,90,66,91,73,86,66,32,44,43,82,92,57,84,92,68,91,71,50,40,62,63,47,52,22,66,61,72,72,45,63,62,66,66,45,40,68,63,78,73,43,82,6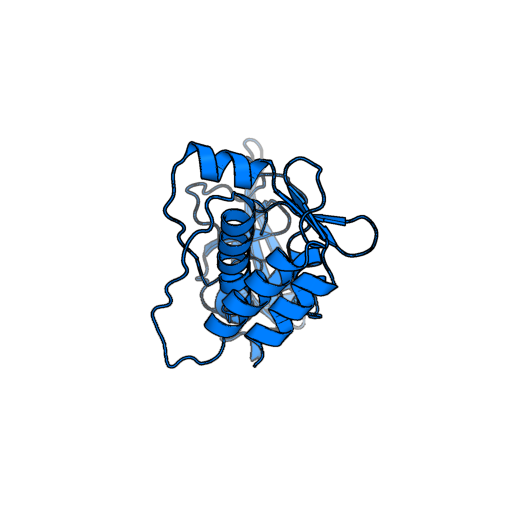6,88,84,90,72,60,66,70,62,52,54,50,48,51,71,34,32,38,39,36,37,77,93,90,41,64,46,42,65,89,60,110

Foldseek 3Di:
DQLLVLLVLQLVFKFKFFLNHTDSVDPVLVVLSNVLSVVVPDVPDPDDDDDDPPDLSSVLSVLVSLLVVLVSPQPDWLQNVQLPDDFQFWKDAPLWIWTWHAFADQDPVRDGGHDNGLVHGQWTKTWAWDADPVPGTDIDIDIDGSLCSLRIGGDPDPDPHGTNPPGDPDDACQLVVSCQSSVDDSSGHHPDGPGHGDDDDDPVSVVSSQVRIWMDGDPPDIHTSVRD

Radius of gyration: 21.24 Å; Cα contacts (8 Å, |Δi|>4): 351; chains: 1; bounding box: 50×35×66 Å

Secondary structure (DSSP, 8-state):
-HHHHHHHHHHHHEEEEETTEE-TT-HHHHHHHHHHHHHTS-TT-S-------S-HHHHHHHHHHHHHHHHHH----HHHHHHTPPTT-EEEETTEEEEEEEEEEE-TTS-EEE-SSGGG-SEEEEEEEEEETTTEEEEEEEEEEGGGGGG-EE--SS----SSTT-------HHHHHHHHHT--GGGS-SS-S--------HHHHHHHHHHEEEEETTTEEEEGGG-